Protein 3AQ9 (pdb70)

CATH classification: 1.10.490.10

Structure (mmCIF, N/CA/C/O backbone):
data_3AQ9
#
_entry.id   3AQ9
#
_cell.length_a   69.125
_cell.length_b   69.125
_cell.length_c   352.579
_cell.angle_alpha   90.00
_cell.angle_beta   90.00
_cell.angle_gamma   120.00
#
_symmetry.space_group_name_H-M   'P 65 2 2'
#
loop_
_entity.id
_entity.type
_entity.pdbx_description
1 polymer 'Group 1 truncated hemoglobin'
2 non-polymer 'PROTOPORPHYRIN IX CONTAINING FE'
3 water water
#
loop_
_atom_site.group_PDB
_atom_site.id
_atom_site.type_symbol
_atom_site.label_atom_id
_atom_site.label_alt_id
_atom_site.label_comp_id
_atom_site.label_asym_id
_atom_site.label_entity_id
_atom_site.label_seq_id
_atom_site.pdbx_PDB_ins_code
_atom_site.Cartn_x
_atom_site.Cartn_y
_atom_site.Cartn_z
_atom_site.occupancy
_atom_site.B_iso_or_equiv
_atom_site.auth_seq_id
_atom_site.auth_comp_id
_atom_site.auth_asym_id
_atom_site.auth_atom_id
_atom_site.pdbx_PDB_model_num
ATOM 1 N N . GLN A 1 5 ? 28.381 49.563 20.673 1.00 56.35 5 GLN A N 1
ATOM 2 C CA . GLN A 1 5 ? 27.370 48.711 21.420 1.00 55.10 5 GLN A CA 1
ATOM 3 C C . GLN A 1 5 ? 27.176 47.611 20.287 1.00 50.91 5 GLN A C 1
ATOM 4 O O . GLN A 1 5 ? 26.737 47.880 19.145 1.00 54.88 5 GLN A O 1
ATOM 10 N N . THR A 1 6 ? 27.679 46.421 20.545 1.00 42.50 6 THR A N 1
ATOM 11 C CA . THR A 1 6 ? 27.538 45.366 19.575 1.00 36.25 6 THR A CA 1
ATOM 12 C C . THR A 1 6 ? 26.167 44.675 19.894 1.00 35.52 6 THR A C 1
ATOM 13 O O . THR A 1 6 ? 25.593 44.929 20.971 1.00 36.11 6 THR A O 1
ATOM 17 N N . ILE A 1 7 ? 25.664 43.866 18.978 1.00 32.76 7 ILE A N 1
ATOM 18 C CA . ILE A 1 7 ? 24.420 43.109 19.241 1.00 30.73 7 ILE A CA 1
ATOM 19 C C . ILE A 1 7 ? 24.638 42.198 20.447 1.00 32.10 7 ILE A C 1
ATOM 20 O O . ILE A 1 7 ? 23.762 42.104 21.326 1.00 32.33 7 ILE A O 1
ATOM 25 N N . TYR A 1 8 ? 25.791 41.566 20.501 1.00 30.91 8 TYR A N 1
ATOM 26 C CA . TYR A 1 8 ? 26.163 40.813 21.695 1.00 31.29 8 TYR A CA 1
ATOM 27 C C . TYR A 1 8 ? 26.010 41.600 23.001 1.00 32.69 8 TYR A C 1
ATOM 28 O O . TYR A 1 8 ? 25.389 41.066 23.952 1.00 33.23 8 TYR A O 1
ATOM 37 N N . GLU A 1 9 ? 26.509 42.847 23.060 1.00 32.98 9 GLU A N 1
ATOM 38 C CA . GLU A 1 9 ? 26.331 43.593 24.329 1.00 35.29 9 GLU A CA 1
ATOM 39 C C . GLU A 1 9 ? 24.811 43.916 24.538 1.00 37.19 9 GLU A C 1
ATOM 40 O O . GLU A 1 9 ? 24.291 43.887 25.695 1.00 37.74 9 GLU A O 1
ATOM 46 N N . LYS A 1 10 ? 24.123 44.230 23.420 1.00 36.64 10 LYS A N 1
ATOM 47 C CA . LYS A 1 10 ? 22.737 44.618 23.528 1.00 38.77 10 LYS A CA 1
ATOM 48 C C . LYS A 1 10 ? 21.898 43.436 24.059 1.00 36.94 10 LYS A C 1
ATOM 49 O O . LYS A 1 10 ? 20.897 43.674 24.755 1.00 39.74 10 LYS A O 1
ATOM 55 N N . LEU A 1 11 ? 22.291 42.215 23.720 1.00 34.99 11 LEU A N 1
ATOM 56 C CA . LEU A 1 11 ? 21.587 40.969 24.215 1.00 35.58 11 LEU A CA 1
ATOM 57 C C . LEU A 1 11 ? 21.788 40.714 25.677 1.00 36.06 11 LEU A C 1
ATOM 58 O O . LEU A 1 11 ? 21.054 39.892 26.255 1.00 38.07 11 LEU A O 1
ATOM 63 N N . GLY A 1 12 ? 22.841 41.264 26.259 1.00 34.18 12 GLY A N 1
ATOM 64 C CA . GLY A 1 12 ? 23.235 41.002 27.656 1.00 37.69 12 GLY A CA 1
ATOM 65 C C . GLY A 1 12 ? 24.594 40.339 27.794 1.00 35.52 12 GLY A C 1
ATOM 66 O O . GLY A 1 12 ? 24.959 39.913 28.891 1.00 39.16 12 GLY A O 1
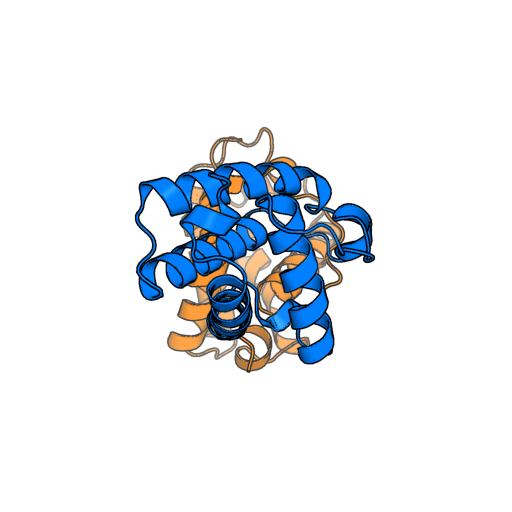ATOM 67 N N . GLY A 1 13 ? 25.363 40.248 26.694 1.00 35.38 13 GLY A N 1
ATOM 68 C CA . GLY A 1 13 ? 26.717 39.767 26.873 1.00 34.67 13 GLY A CA 1
ATOM 69 C C . GLY A 1 13 ? 26.853 38.245 27.153 1.00 32.58 13 GLY A C 1
ATOM 70 O O . GLY A 1 13 ? 25.959 37.452 26.803 1.00 29.46 13 GLY A O 1
ATOM 71 N N . GLU A 1 14 ? 27.946 37.899 27.837 1.00 32.26 14 GLU A N 1
ATOM 72 C CA . GLU A 1 14 ? 28.291 36.507 28.008 1.00 31.92 14 GLU A CA 1
ATOM 73 C C . GLU A 1 14 ? 27.190 35.733 28.735 1.00 32.99 14 GLU A C 1
ATOM 74 O O . GLU A 1 14 ? 26.827 34.629 28.296 1.00 32.24 14 GLU A O 1
ATOM 80 N N . ASN A 1 15 ? 26.698 36.300 29.858 1.00 33.39 15 ASN A N 1
ATOM 81 C CA . ASN A 1 15 ? 25.724 35.507 30.660 1.00 32.86 15 ASN A CA 1
ATOM 82 C C . ASN A 1 15 ? 24.455 35.314 29.880 1.00 31.60 15 ASN A C 1
ATOM 83 O O . ASN A 1 15 ? 23.780 34.272 30.027 1.00 32.31 15 ASN A O 1
ATOM 88 N N . ALA A 1 16 ? 24.127 36.283 28.990 1.00 32.22 16 ALA A N 1
ATOM 89 C CA . ALA A 1 16 ? 22.901 36.103 28.162 1.00 31.62 16 ALA A CA 1
ATOM 90 C C . ALA A 1 16 ? 23.154 35.049 27.078 1.00 30.77 16 ALA A C 1
ATOM 91 O O . ALA A 1 16 ? 22.260 34.238 26.830 1.00 31.44 16 ALA A O 1
ATOM 93 N N . MET A 1 17 ? 24.315 35.017 26.460 1.00 29.82 17 MET A N 1
ATOM 94 C CA . MET A 1 17 ? 24.565 34.053 25.415 1.00 29.46 17 MET A CA 1
ATOM 95 C C . MET A 1 17 ? 24.568 32.630 26.050 1.00 29.65 17 MET A C 1
ATOM 96 O O . MET A 1 17 ? 24.089 31.670 25.390 1.00 29.88 17 MET A O 1
ATOM 101 N N . LYS A 1 18 ? 25.194 32.486 27.188 1.00 28.96 18 LYS A N 1
ATOM 102 C CA . LYS A 1 18 ? 25.249 31.177 27.849 1.00 29.04 18 LYS A CA 1
ATOM 103 C C . LYS A 1 18 ? 23.886 30.645 28.209 1.00 30.74 18 LYS A C 1
ATOM 104 O O . LYS A 1 18 ? 23.696 29.406 28.315 1.00 31.78 18 LYS A O 1
ATOM 110 N N . ALA A 1 19 ? 22.945 31.536 28.538 1.00 29.96 19 ALA A N 1
ATOM 111 C CA . ALA A 1 19 ? 21.539 31.117 28.797 1.00 29.76 19 ALA A CA 1
ATOM 112 C C . ALA A 1 19 ? 20.777 30.904 27.446 1.00 28.82 19 ALA A C 1
ATOM 113 O O . ALA A 1 19 ? 19.974 29.982 27.317 1.00 28.65 19 ALA A O 1
ATOM 115 N N . ALA A 1 20 ? 21.066 31.694 26.428 1.00 27.70 20 ALA A N 1
ATOM 116 C CA . ALA A 1 20 ? 20.276 31.616 25.189 1.00 26.96 20 ALA A CA 1
ATOM 117 C C . ALA A 1 20 ? 20.530 30.300 24.424 1.00 28.07 20 ALA A C 1
ATOM 118 O O . ALA A 1 20 ? 19.597 29.689 23.912 1.00 26.70 20 ALA A O 1
ATOM 120 N N . VAL A 1 21 ? 21.805 29.874 24.356 1.00 27.59 21 VAL A N 1
ATOM 121 C CA . VAL A 1 21 ? 22.031 28.668 23.507 1.00 27.04 21 VAL A CA 1
ATOM 122 C C . VAL A 1 21 ? 21.317 27.417 24.045 1.00 27.07 21 VAL A C 1
ATOM 123 O O . VAL A 1 21 ? 20.671 26.738 23.246 1.00 25.82 21 VAL A O 1
ATOM 127 N N . PRO A 1 22 ? 21.370 27.114 25.354 1.00 27.18 22 PRO A N 1
ATOM 128 C CA . PRO A 1 22 ? 20.651 25.884 25.823 1.00 27.68 22 PRO A CA 1
ATOM 129 C C . PRO A 1 22 ? 19.144 26.058 25.753 1.00 28.15 22 PRO A C 1
ATOM 130 O O . PRO A 1 22 ? 18.404 25.079 25.560 1.00 29.17 22 PRO A O 1
ATOM 134 N N . LEU A 1 23 ? 18.682 27.316 25.893 1.00 27.68 23 LEU A N 1
ATOM 135 C CA . LEU A 1 23 ? 17.212 27.485 25.748 1.00 29.79 23 LEU A CA 1
ATOM 136 C C . LEU A 1 23 ? 16.801 27.285 24.289 1.00 27.24 23 LEU A C 1
ATOM 137 O O . LEU A 1 23 ? 15.809 26.591 23.946 1.00 29.22 23 LEU A O 1
ATOM 142 N N . PHE A 1 24 ? 17.608 27.801 23.376 1.00 25.33 24 PHE A N 1
ATOM 143 C CA . PHE A 1 24 ? 17.365 27.625 21.971 1.00 25.99 24 PHE A CA 1
ATOM 144 C C . PHE A 1 24 ? 17.431 26.138 21.657 1.00 27.13 24 PHE A C 1
ATOM 145 O O . PHE A 1 24 ? 16.522 25.625 20.970 1.00 28.07 24 PHE A O 1
ATOM 153 N N . TYR A 1 25 ? 18.420 25.399 22.173 1.00 27.33 25 TYR A N 1
ATOM 154 C CA . TYR A 1 25 ? 18.344 23.916 21.896 1.00 27.27 25 TYR A CA 1
ATOM 155 C C . TYR A 1 25 ? 17.150 23.250 22.566 1.00 30.20 25 TYR A C 1
ATOM 156 O O . TYR A 1 25 ? 16.697 22.226 22.029 1.00 30.32 25 TYR A O 1
ATOM 165 N N . LYS A 1 26 ? 16.682 23.680 23.753 1.00 28.26 26 LYS A N 1
ATOM 166 C CA . LYS A 1 26 ? 15.469 23.063 24.277 1.00 30.01 26 LYS A CA 1
ATOM 167 C C . LYS A 1 26 ? 14.337 23.230 23.248 1.00 31.29 26 LYS A C 1
ATOM 168 O O . LYS A 1 26 ? 13.516 22.306 23.067 1.00 34.04 26 LYS A O 1
ATOM 174 N N . LYS A 1 27 ? 14.271 24.379 22.577 1.00 28.29 27 LYS A N 1
ATOM 175 C CA . LYS A 1 27 ? 13.159 24.554 21.623 1.00 28.00 27 LYS A CA 1
ATOM 176 C C . LYS A 1 27 ? 13.466 23.753 20.376 1.00 28.01 27 LYS A C 1
ATOM 177 O O . LYS A 1 27 ? 12.574 23.097 19.840 1.00 28.85 27 LYS A O 1
ATOM 183 N N . VAL A 1 28 ? 14.713 23.827 19.894 1.00 26.78 28 VAL A N 1
ATOM 184 C CA . VAL A 1 28 ? 15.036 23.072 18.625 1.00 27.04 28 VAL A CA 1
ATOM 185 C C . VAL A 1 28 ? 14.797 21.566 18.817 1.00 28.79 28 VAL A C 1
ATOM 186 O O . VAL A 1 28 ? 14.246 20.908 17.908 1.00 29.47 28 VAL A O 1
ATOM 190 N N . LEU A 1 29 ? 15.164 21.023 19.986 1.00 28.48 29 LEU A N 1
ATOM 191 C CA . LEU A 1 29 ? 15.025 19.589 20.195 1.00 29.72 29 LEU A CA 1
ATOM 192 C C . LEU A 1 29 ? 13.590 19.165 20.438 1.00 31.17 29 LEU A C 1
ATOM 193 O O . LEU A 1 29 ? 13.319 17.961 20.575 1.00 33.58 29 LEU A O 1
ATOM 198 N N . ALA A 1 30 ? 12.661 20.127 20.471 1.00 31.52 30 ALA A N 1
ATOM 199 C CA . ALA A 1 30 ? 11.218 19.842 20.568 1.00 33.33 30 ALA A CA 1
ATOM 200 C C . ALA A 1 30 ? 10.500 20.188 19.246 1.00 33.38 30 ALA A C 1
ATOM 201 O O . ALA A 1 30 ? 9.259 20.071 19.130 1.00 34.94 30 ALA A O 1
ATOM 203 N N . ASP A 1 31 ? 11.271 20.642 18.247 1.00 28.31 31 ASP A N 1
ATOM 204 C CA . ASP A 1 31 ? 10.674 21.144 17.013 1.00 28.47 31 ASP A CA 1
ATOM 205 C C . ASP A 1 31 ? 10.743 20.040 15.945 1.00 29.80 31 ASP A C 1
ATOM 206 O O . ASP A 1 31 ? 11.815 19.576 15.611 1.00 29.60 31 ASP A O 1
ATOM 211 N N . GLU A 1 32 ? 9.574 19.587 15.493 1.00 29.73 32 GLU A N 1
ATOM 212 C CA . GLU A 1 32 ? 9.543 18.409 14.612 1.00 31.48 32 GLU A CA 1
ATOM 213 C C . GLU A 1 32 ? 10.269 18.704 13.330 1.00 31.93 32 GLU A C 1
ATOM 214 O O . GLU A 1 32 ? 10.704 17.769 12.612 1.00 31.12 32 GLU A O 1
ATOM 220 N N . ARG A 1 33 ? 10.400 19.992 12.972 1.00 29.16 33 ARG A N 1
ATOM 221 C CA . ARG A 1 33 ? 11.087 20.243 11.693 1.00 29.37 33 ARG A CA 1
ATOM 222 C C . ARG A 1 33 ? 12.575 19.942 11.745 1.00 28.56 33 ARG A C 1
ATOM 223 O O . ARG A 1 33 ? 13.187 19.702 10.709 1.00 29.12 33 ARG A O 1
ATOM 231 N N . VAL A 1 34 ? 13.180 19.989 12.919 1.00 27.97 34 VAL A N 1
ATOM 232 C CA . VAL A 1 34 ? 14.624 19.948 12.940 1.00 27.69 34 VAL A CA 1
ATOM 233 C C . VAL A 1 34 ? 15.238 19.077 14.087 1.00 28.44 34 VAL A C 1
ATOM 234 O O . VAL A 1 34 ? 16.447 18.842 14.088 1.00 29.14 34 VAL A O 1
ATOM 238 N N . LYS A 1 35 ? 14.451 18.615 15.032 1.00 29.41 35 LYS A N 1
ATOM 239 C CA . LYS A 1 35 ? 15.084 18.031 16.208 1.00 30.42 35 LYS A CA 1
ATOM 240 C C . LYS A 1 35 ? 15.899 16.808 15.833 1.00 32.92 35 LYS A C 1
ATOM 241 O O . LYS A 1 35 ? 16.911 16.467 16.445 1.00 32.45 35 LYS A O 1
ATOM 247 N N . HIS A 1 36 ? 15.422 16.077 14.816 1.00 31.78 36 HIS A N 1
ATOM 248 C CA . HIS A 1 36 ? 16.100 14.784 14.530 1.00 33.11 36 HIS A CA 1
ATOM 249 C C . HIS A 1 36 ? 17.528 14.934 13.977 1.00 32.84 36 HIS A C 1
ATOM 250 O O . HIS A 1 36 ? 18.255 13.966 13.997 1.00 34.20 36 HIS A O 1
ATOM 257 N N . PHE A 1 37 ? 17.902 16.106 13.405 1.00 30.64 37 PHE A N 1
ATOM 258 C CA . PHE A 1 37 ? 19.237 16.287 12.880 1.00 31.42 37 PHE A CA 1
ATOM 259 C C . PHE A 1 37 ? 20.303 16.127 13.969 1.00 32.58 37 PHE A C 1
ATOM 260 O O . PHE A 1 37 ? 21.447 15.792 13.670 1.00 31.89 37 PHE A O 1
ATOM 268 N N . PHE A 1 38 ? 19.879 16.332 15.218 1.00 31.81 38 PHE A N 1
ATOM 269 C CA . PHE A 1 38 ? 20.793 16.259 16.341 1.00 33.76 38 PHE A CA 1
ATOM 270 C C . PHE A 1 38 ? 20.801 14.948 17.056 1.00 36.69 38 PHE A C 1
ATOM 271 O O . PHE A 1 38 ? 21.366 14.853 18.187 1.00 35.63 38 PHE A O 1
ATOM 279 N N . LYS A 1 39 ? 20.198 13.913 16.468 1.00 36.96 39 LYS A N 1
ATOM 280 C CA . LYS A 1 39 ? 20.056 12.642 17.191 1.00 41.85 39 LYS A CA 1
ATOM 281 C C . LYS A 1 39 ? 21.406 12.079 17.657 1.00 43.51 39 LYS A C 1
ATOM 282 O O . LYS A 1 39 ? 21.518 11.451 18.748 1.00 47.78 39 LYS A O 1
ATOM 288 N N . ASN A 1 40 ? 22.433 12.187 16.827 1.00 44.88 40 ASN A N 1
ATOM 289 C CA . ASN A 1 40 ? 23.764 11.611 17.200 1.00 48.84 40 ASN A CA 1
ATOM 290 C C . ASN A 1 40 ? 24.778 12.668 17.621 1.00 46.61 40 ASN A C 1
ATOM 291 O O . ASN A 1 40 ? 25.954 12.378 17.719 1.00 50.21 40 ASN A O 1
ATOM 296 N N . THR A 1 41 ? 24.296 13.850 17.976 1.00 41.31 41 THR A N 1
ATOM 297 C CA . THR A 1 41 ? 25.149 14.964 18.312 1.00 38.90 41 THR A CA 1
ATOM 298 C C . THR A 1 41 ? 25.440 15.054 19.792 1.00 38.91 41 THR A C 1
ATOM 299 O O . THR A 1 41 ? 24.580 14.839 20.669 1.00 41.94 41 THR A O 1
ATOM 303 N N . ASP A 1 42 ? 26.715 15.281 20.101 1.00 39.61 42 ASP A N 1
ATOM 304 C CA . ASP A 1 42 ? 27.109 15.476 21.488 1.00 41.99 42 ASP A CA 1
ATOM 305 C C . ASP A 1 42 ? 26.640 16.923 21.796 1.00 39.15 42 ASP A C 1
ATOM 306 O O . ASP A 1 42 ? 27.257 17.913 21.278 1.00 37.95 42 ASP A O 1
ATOM 311 N N . MET A 1 43 ? 25.585 17.082 22.592 1.00 39.01 43 MET A N 1
ATOM 312 C CA . MET A 1 43 ? 24.979 18.407 22.757 1.00 37.40 43 MET A CA 1
ATOM 313 C C . MET A 1 43 ? 25.837 19.345 23.652 1.00 37.03 43 MET A C 1
ATOM 314 O O . MET A 1 43 ? 25.757 20.587 23.494 1.00 36.34 43 MET A O 1
ATOM 319 N N . ASP A 1 44 ? 26.616 18.789 24.551 1.00 39.40 44 ASP A N 1
ATOM 320 C CA . ASP A 1 44 ? 27.530 19.671 25.308 1.00 40.11 44 ASP A CA 1
ATOM 321 C C . ASP A 1 44 ? 28.534 20.319 24.336 1.00 37.91 44 ASP A C 1
ATOM 322 O O . ASP A 1 44 ? 28.763 21.566 24.369 1.00 35.76 44 ASP A O 1
ATOM 327 N N . HIS A 1 45 ? 29.119 19.491 23.474 1.00 38.88 45 HIS A N 1
ATOM 328 C CA . HIS A 1 45 ? 30.018 20.011 22.486 1.00 39.38 45 HIS A CA 1
ATOM 329 C C . HIS A 1 45 ? 29.370 21.039 21.586 1.00 35.55 45 HIS A C 1
ATOM 330 O O . HIS A 1 45 ? 29.933 22.109 21.217 1.00 34.59 45 HIS A O 1
ATOM 337 N N . GLN A 1 46 ? 28.208 20.683 21.023 1.00 32.17 46 GLN A N 1
ATOM 338 C CA . GLN A 1 46 ? 27.501 21.560 20.127 1.00 31.46 46 GLN A CA 1
ATOM 339 C C . GLN A 1 46 ? 27.121 22.895 20.813 1.00 29.45 46 GLN A C 1
ATOM 340 O O . GLN A 1 46 ? 27.247 23.999 20.221 1.00 28.25 46 GLN A O 1
ATOM 346 N N . THR A 1 47 ? 26.677 22.783 22.064 1.00 29.83 47 THR A N 1
ATOM 347 C CA . THR A 1 47 ? 26.338 24.033 22.753 1.00 30.59 47 THR A CA 1
ATOM 348 C C . THR A 1 47 ? 27.598 24.943 22.885 1.00 29.46 47 THR A C 1
ATOM 349 O O . THR A 1 47 ? 27.541 26.176 22.690 1.00 28.60 47 THR A O 1
ATOM 353 N N . LYS A 1 48 ? 28.734 24.343 23.177 1.00 29.01 48 LYS A N 1
ATOM 354 C CA . LYS A 1 48 ? 29.926 25.154 23.303 1.00 32.13 48 LYS A CA 1
ATOM 355 C C . LYS A 1 48 ? 30.364 25.774 21.955 1.00 29.55 48 LYS A C 1
ATOM 356 O O . LYS A 1 48 ? 30.630 27.009 21.845 1.00 28.38 48 LYS A O 1
ATOM 362 N N . GLN A 1 49 ? 30.388 24.974 20.892 1.00 29.18 49 GLN A N 1
ATOM 363 C CA . GLN A 1 49 ? 30.764 25.536 19.589 1.00 28.85 49 GLN A CA 1
ATOM 364 C C . GLN A 1 49 ? 29.824 26.617 19.154 1.00 27.60 49 GLN A C 1
ATOM 365 O O . GLN A 1 49 ? 30.192 27.659 18.582 1.00 27.68 49 GLN A O 1
ATOM 371 N N . GLU A 1 50 ? 28.532 26.350 19.262 1.00 26.57 50 GLU A N 1
ATOM 372 C CA . GLU A 1 50 ? 27.544 27.331 18.814 1.00 26.80 50 GLU A CA 1
ATOM 373 C C . GLU A 1 50 ? 27.520 28.597 19.670 1.00 27.31 50 GLU A C 1
ATOM 374 O O . GLU A 1 50 ? 27.335 29.721 19.160 1.00 27.54 50 GLU A O 1
ATOM 380 N N . THR A 1 51 ? 27.727 28.440 20.957 1.00 26.33 51 THR A N 1
ATOM 381 C CA . THR A 1 51 ? 27.898 29.663 21.805 1.00 27.26 51 THR A CA 1
ATOM 382 C C . THR A 1 51 ? 29.142 30.436 21.271 1.00 27.80 51 THR A C 1
ATOM 383 O O . THR A 1 51 ? 29.067 31.667 21.081 1.00 28.55 51 THR A O 1
ATOM 387 N N . ASP A 1 52 ? 30.247 29.737 21.013 1.00 27.78 52 ASP A N 1
ATOM 388 C CA . ASP A 1 52 ? 31.433 30.520 20.500 1.00 28.56 52 ASP A CA 1
ATOM 389 C C . ASP A 1 52 ? 31.081 31.143 19.145 1.00 27.46 52 ASP A C 1
ATOM 390 O O . ASP A 1 52 ? 31.527 32.261 18.850 1.00 27.76 52 ASP A O 1
ATOM 395 N N . PHE A 1 53 ? 30.387 30.408 18.300 1.00 26.11 53 PHE A N 1
ATOM 396 C CA . PHE A 1 53 ? 30.101 30.923 16.948 1.00 26.03 53 PHE A CA 1
ATOM 397 C C . PHE A 1 53 ? 29.173 32.158 16.982 1.00 26.87 53 PHE A C 1
ATOM 398 O O . PHE A 1 53 ? 29.468 33.203 16.399 1.00 25.67 53 PHE A O 1
ATOM 406 N N . LEU A 1 54 ? 28.053 32.061 17.711 1.00 26.37 54 LEU A N 1
ATOM 407 C CA . LEU A 1 54 ? 27.156 33.197 17.780 1.00 25.32 54 LEU A CA 1
ATOM 408 C C . LEU A 1 54 ? 27.783 34.351 18.540 1.00 27.06 54 LEU A C 1
ATOM 409 O O . LEU A 1 54 ? 27.514 35.501 18.193 1.00 28.02 54 LEU A O 1
ATOM 414 N N . THR A 1 55 ? 28.610 34.102 19.559 1.00 26.11 55 THR A N 1
ATOM 415 C CA . THR A 1 55 ? 29.286 35.202 20.265 1.00 26.07 55 THR A CA 1
ATOM 416 C C . THR A 1 55 ? 30.137 35.937 19.270 1.00 27.56 55 THR A C 1
ATOM 417 O O . THR A 1 55 ? 30.171 37.145 19.259 1.00 27.90 55 THR A O 1
ATOM 421 N N . MET A 1 56 ? 30.897 35.152 18.488 1.00 26.33 56 MET A N 1
ATOM 422 C CA . MET A 1 56 ? 31.780 35.841 17.476 1.00 27.69 56 MET A CA 1
ATOM 423 C C . MET A 1 56 ? 30.888 36.598 16.460 1.00 27.84 56 MET A C 1
ATOM 424 O O . MET A 1 56 ? 31.136 37.781 16.121 1.00 28.94 56 MET A O 1
ATOM 429 N N . LEU A 1 57 ? 29.839 35.986 15.965 1.00 26.42 57 LEU A N 1
ATOM 430 C CA . LEU A 1 57 ? 29.106 36.589 14.829 1.00 26.30 57 LEU A CA 1
ATOM 431 C C . LEU A 1 57 ? 28.427 37.906 15.278 1.00 27.51 57 LEU A C 1
ATOM 432 O O . LEU A 1 57 ? 28.270 38.855 14.470 1.00 27.59 57 LEU A O 1
ATOM 437 N N . LEU A 1 58 ? 27.990 37.921 16.579 1.00 26.66 58 LEU A N 1
ATOM 438 C CA . LEU A 1 58 ? 27.256 39.048 17.052 1.00 27.79 58 LEU A CA 1
ATOM 439 C C . LEU A 1 58 ? 28.113 40.089 17.729 1.00 28.69 58 LEU A C 1
ATOM 440 O O . LEU A 1 58 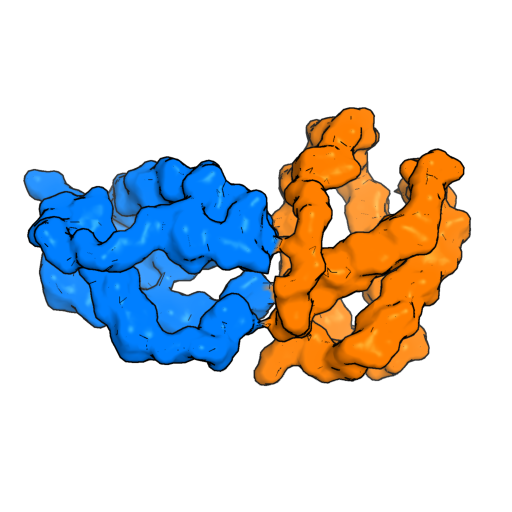? 27.595 41.036 18.347 1.00 30.07 58 LEU A O 1
ATOM 445 N N . GLY A 1 59 ? 29.465 39.970 17.594 1.00 29.26 59 GLY A N 1
ATOM 446 C CA . GLY A 1 59 ? 30.318 41.091 17.963 1.00 30.18 59 GLY A CA 1
ATOM 447 C C . GLY A 1 59 ? 30.930 40.977 19.325 1.00 31.08 59 GLY A C 1
ATOM 448 O O . GLY A 1 59 ? 31.540 41.913 19.819 1.00 32.95 59 GLY A O 1
ATOM 449 N N . GLY A 1 60 ? 30.747 39.804 19.970 1.00 30.31 60 GLY A N 1
ATOM 450 C CA . GLY A 1 60 ? 31.498 39.506 21.186 1.00 30.07 60 GLY A CA 1
ATOM 451 C C . GLY A 1 60 ? 32.907 39.001 20.920 1.00 30.90 60 GLY A C 1
ATOM 452 O O . GLY A 1 60 ? 33.396 39.139 19.776 1.00 31.41 60 GLY A O 1
ATOM 453 N N . PRO A 1 61 ? 33.588 38.462 21.952 1.00 32.30 61 PRO A N 1
ATOM 454 C CA . PRO A 1 61 ? 34.939 37.940 21.733 1.00 33.11 61 PRO A CA 1
ATOM 455 C C . PRO A 1 61 ? 34.948 36.848 20.664 1.00 32.42 61 PRO A C 1
ATOM 456 O O . PRO A 1 61 ? 33.962 36.168 20.465 1.00 31.76 61 PRO A O 1
ATOM 460 N N . ASN A 1 62 ? 36.024 36.786 19.884 1.00 30.62 62 ASN A N 1
ATOM 461 C CA . ASN A 1 62 ? 36.101 35.795 18.811 1.00 30.03 62 ASN A CA 1
ATOM 462 C C . ASN A 1 62 ? 37.021 34.668 19.267 1.00 33.65 62 ASN A C 1
ATOM 463 O O . ASN A 1 62 ? 38.269 34.779 19.218 1.00 34.46 62 ASN A O 1
ATOM 468 N N . HIS A 1 63 ? 36.402 33.608 19.775 1.00 31.38 63 HIS A N 1
ATOM 469 C CA . HIS A 1 63 ? 37.140 32.389 20.123 1.00 32.44 63 HIS A CA 1
ATOM 470 C C . HIS A 1 63 ? 36.578 31.168 19.375 1.00 32.85 63 HIS A C 1
ATOM 471 O O . HIS A 1 63 ? 36.792 30.035 19.833 1.00 32.07 63 HIS A O 1
ATOM 478 N N . TYR A 1 64 ? 35.940 31.395 18.207 1.00 27.63 64 TYR A N 1
ATOM 479 C CA . TYR A 1 64 ? 35.317 30.298 17.507 1.00 29.22 64 TYR A CA 1
ATOM 480 C C . TYR A 1 64 ? 36.400 29.581 16.721 1.00 31.21 64 TYR A C 1
ATOM 481 O O . TYR A 1 64 ? 37.022 30.211 15.827 1.00 32.03 64 TYR A O 1
ATOM 490 N N . LYS A 1 65 ? 36.637 28.278 16.996 1.00 29.00 65 LYS A N 1
ATOM 491 C CA . LYS A 1 65 ? 37.649 27.491 16.283 1.00 31.73 65 LYS A CA 1
ATOM 492 C C . LYS A 1 65 ? 37.010 26.331 15.505 1.00 33.52 65 LYS A C 1
ATOM 493 O O . LYS A 1 65 ? 37.674 25.447 15.015 1.00 37.87 65 LYS A O 1
ATOM 499 N N . GLY A 1 66 ? 35.724 26.375 15.308 1.00 31.11 66 GLY A N 1
ATOM 500 C CA . GLY A 1 66 ? 35.129 25.232 14.558 1.00 29.94 66 GLY A CA 1
ATOM 501 C C . GLY A 1 66 ? 35.013 25.424 13.053 1.00 31.40 66 GLY A C 1
ATOM 502 O O . GLY A 1 66 ? 35.736 26.276 12.416 1.00 30.34 66 GLY A O 1
ATOM 503 N N . LYS A 1 67 ? 34.262 24.509 12.450 1.00 29.78 67 LYS A N 1
ATOM 504 C CA . LYS A 1 67 ? 34.070 24.458 11.061 1.00 29.35 67 LYS A CA 1
ATOM 505 C C . LYS A 1 67 ? 33.347 25.654 10.445 1.00 28.76 67 LYS A C 1
ATOM 506 O O . LYS A 1 67 ? 32.587 26.250 11.128 1.00 28.95 67 LYS A O 1
ATOM 512 N N . ASN A 1 68 ? 33.605 25.920 9.174 1.00 28.27 68 ASN A N 1
ATOM 513 C CA . ASN A 1 68 ? 32.777 26.979 8.551 1.00 29.23 68 ASN A CA 1
ATOM 514 C C . ASN A 1 68 ? 31.320 26.411 8.341 1.00 28.52 68 ASN A C 1
ATOM 515 O O . ASN A 1 68 ? 31.047 25.184 8.540 1.00 28.69 68 ASN A O 1
ATOM 520 N N . MET A 1 69 ? 30.383 27.253 7.906 1.00 26.62 69 MET A N 1
ATOM 521 C CA . MET A 1 69 ? 29.002 26.773 7.920 1.00 26.00 69 MET A CA 1
ATOM 522 C C . MET A 1 69 ? 28.734 25.822 6.749 1.00 28.56 69 MET A C 1
ATOM 523 O O . MET A 1 69 ? 27.735 25.102 6.823 1.00 27.87 69 MET A O 1
ATOM 528 N N . THR A 1 70 ? 29.601 25.759 5.722 1.00 27.40 70 THR A N 1
ATOM 529 C CA . THR A 1 70 ? 29.383 24.778 4.686 1.00 29.70 70 THR A CA 1
ATOM 530 C C . THR A 1 70 ? 29.854 23.411 5.237 1.00 32.65 70 THR A C 1
ATOM 531 O O . THR A 1 70 ? 29.139 22.408 5.114 1.00 31.44 70 THR A O 1
ATOM 535 N N . GLU A 1 71 ? 31.090 23.412 5.773 1.00 31.67 71 GLU A N 1
ATOM 536 C CA . GLU A 1 71 ? 31.679 22.141 6.285 1.00 32.66 71 GLU A CA 1
ATOM 537 C C . GLU A 1 71 ? 30.779 21.628 7.405 1.00 30.27 71 GLU A C 1
ATOM 538 O O . GLU A 1 71 ? 30.650 20.361 7.562 1.00 30.28 71 GLU A O 1
ATOM 544 N N . ALA A 1 72 ? 30.321 22.525 8.280 1.00 28.37 72 ALA A N 1
ATOM 545 C CA . ALA A 1 72 ? 29.532 22.095 9.502 1.00 28.67 72 ALA A CA 1
ATOM 546 C C . ALA A 1 72 ? 28.258 21.297 9.071 1.00 29.36 72 ALA A C 1
ATOM 547 O O . ALA A 1 72 ? 27.897 20.330 9.757 1.00 29.77 72 ALA A O 1
ATOM 549 N N . HIS A 1 73 ? 27.689 21.633 7.923 1.00 26.63 73 HIS A N 1
ATOM 550 C CA . HIS A 1 73 ? 26.407 21.029 7.509 1.00 25.77 73 HIS A CA 1
ATOM 551 C C . HIS A 1 73 ? 26.561 20.196 6.249 1.00 29.04 73 HIS A C 1
ATOM 552 O O . HIS A 1 73 ? 25.553 19.900 5.560 1.00 30.19 73 HIS A O 1
ATOM 559 N N . LYS A 1 74 ? 27.786 19.783 5.969 1.00 30.52 74 LYS A N 1
ATOM 560 C CA . LYS A 1 74 ? 28.098 19.066 4.746 1.00 33.09 74 LYS A CA 1
ATOM 561 C C . LYS A 1 74 ? 27.373 17.711 4.799 1.00 34.17 74 LYS A C 1
ATOM 562 O O . LYS A 1 74 ? 27.334 17.056 5.874 1.00 34.60 74 LYS A O 1
ATOM 568 N N . GLY A 1 75 ? 26.778 17.278 3.681 1.00 34.94 75 GLY A N 1
ATOM 569 C CA . GLY A 1 75 ? 26.120 15.998 3.647 1.00 35.52 75 GLY A CA 1
ATOM 570 C C . GLY A 1 75 ? 24.685 16.005 4.195 1.00 35.59 75 GLY A C 1
ATOM 571 O O . GLY A 1 75 ? 23.994 14.981 3.975 1.00 40.26 75 GLY A O 1
ATOM 572 N N . MET A 1 76 ? 24.190 17.106 4.764 1.00 31.28 76 MET A N 1
ATOM 573 C CA . MET A 1 76 ? 22.882 17.107 5.380 1.00 30.99 76 MET A CA 1
ATOM 574 C C . MET A 1 76 ? 21.799 17.524 4.323 1.00 32.45 76 MET A C 1
ATOM 575 O O . MET A 1 76 ? 20.635 17.271 4.544 1.00 33.56 76 MET A O 1
ATOM 580 N N . ASN A 1 77 ? 22.248 18.208 3.276 1.00 31.13 77 ASN A N 1
ATOM 581 C CA . ASN A 1 77 ? 21.293 18.715 2.206 1.00 30.30 77 ASN A CA 1
ATOM 582 C C . ASN A 1 77 ? 20.146 19.455 2.898 1.00 29.60 77 ASN A C 1
ATOM 583 O O . ASN A 1 77 ? 18.967 19.186 2.645 1.00 31.87 77 ASN A O 1
ATOM 588 N N . LEU A 1 78 ? 20.479 20.385 3.769 1.00 28.05 78 LEU A N 1
ATOM 589 C CA . LEU A 1 78 ? 19.482 21.127 4.482 1.00 27.82 78 LEU A CA 1
ATOM 590 C C . LEU A 1 78 ? 18.636 21.985 3.518 1.00 27.34 78 LEU A C 1
ATOM 591 O O . LEU A 1 78 ? 19.111 22.462 2.453 1.00 28.05 78 LEU A O 1
ATOM 596 N N . GLN A 1 79 ? 17.380 22.158 3.928 1.00 26.78 79 GLN A N 1
ATOM 597 C CA . GLN A 1 79 ? 16.347 22.802 3.093 1.00 29.21 79 GLN A CA 1
ATOM 598 C C . GLN A 1 79 ? 15.938 24.121 3.781 1.00 28.71 79 GLN A C 1
ATOM 599 O O . GLN A 1 79 ? 16.101 24.314 4.972 1.00 29.14 79 GLN A O 1
ATOM 605 N N . ASN A 1 80 ? 15.433 25.031 2.951 1.00 28.33 80 ASN A N 1
ATOM 606 C CA . ASN A 1 80 ? 14.937 26.263 3.516 1.00 27.75 80 ASN A CA 1
ATOM 607 C C . ASN A 1 80 ? 14.078 26.168 4.745 1.00 27.91 80 ASN A C 1
ATOM 608 O O . ASN A 1 80 ? 14.216 26.985 5.700 1.00 27.37 80 ASN A O 1
ATOM 613 N N . LEU A 1 81 ? 13.196 25.189 4.791 1.00 27.62 81 LEU A N 1
ATOM 614 C CA . LEU A 1 81 ? 12.314 25.164 5.993 1.00 28.68 81 LEU A CA 1
ATOM 615 C C . LEU A 1 81 ? 13.104 24.874 7.265 1.00 27.09 81 LEU A C 1
ATOM 616 O O . LEU A 1 81 ? 12.697 25.221 8.405 1.00 27.55 81 LEU A O 1
ATOM 621 N N . HIS A 1 82 ? 14.235 24.183 7.112 1.00 26.26 82 HIS A N 1
ATOM 622 C CA . HIS A 1 82 ? 15.056 23.893 8.308 1.00 25.91 82 HIS A CA 1
ATOM 623 C C . HIS A 1 82 ? 15.734 25.164 8.813 1.00 24.99 82 HIS A C 1
ATOM 624 O O . HIS A 1 82 ? 15.744 25.407 10.022 1.00 25.97 82 HIS A O 1
ATOM 631 N N . PHE A 1 83 ? 16.205 26.024 7.894 1.00 25.83 83 PHE A N 1
ATOM 632 C CA . PHE A 1 83 ? 16.853 27.247 8.374 1.00 24.70 83 PHE A CA 1
ATOM 633 C C . PHE A 1 83 ? 15.803 28.170 8.938 1.00 25.50 83 PHE A C 1
ATOM 634 O O . PHE A 1 83 ? 16.053 28.810 9.961 1.00 25.51 83 PHE A O 1
ATOM 642 N N . ASP A 1 84 ? 14.626 28.284 8.313 1.00 25.53 84 ASP A N 1
ATOM 643 C CA . ASP A 1 84 ? 13.569 29.085 8.953 1.00 26.39 84 ASP A CA 1
ATOM 644 C C . ASP A 1 84 ? 13.199 28.644 10.372 1.00 26.32 84 ASP A C 1
ATOM 645 O O . ASP A 1 84 ? 12.994 29.431 11.279 1.00 26.56 84 ASP A O 1
ATOM 650 N N . ALA A 1 85 ? 13.214 27.331 10.598 1.00 26.62 85 ALA A N 1
ATOM 651 C CA . ALA A 1 85 ? 12.887 26.837 11.937 1.00 26.37 85 ALA A CA 1
ATOM 652 C C . ALA A 1 85 ? 13.975 27.262 12.930 1.00 26.74 85 ALA A C 1
ATOM 653 O O . ALA A 1 85 ? 13.667 27.606 14.072 1.00 26.43 85 ALA A O 1
ATOM 655 N N . ILE A 1 86 ? 15.224 27.156 12.502 1.00 25.53 86 ILE A N 1
ATOM 656 C CA . ILE A 1 86 ? 16.310 27.614 13.423 1.00 26.84 86 ILE A CA 1
ATOM 657 C C . ILE A 1 86 ? 16.108 29.096 13.744 1.00 26.29 86 ILE A C 1
ATOM 658 O O . ILE A 1 86 ? 16.217 29.487 14.914 1.00 26.06 86 ILE A O 1
ATOM 663 N N . ILE A 1 87 ? 15.925 29.947 12.746 1.00 26.26 87 ILE A N 1
ATOM 664 C CA . ILE A 1 87 ? 15.749 31.398 13.057 1.00 27.68 87 ILE A CA 1
ATOM 665 C C . ILE A 1 87 ? 14.534 31.642 13.922 1.00 28.63 87 ILE A C 1
ATOM 666 O O . ILE A 1 87 ? 14.624 32.421 14.930 1.00 27.80 87 ILE A O 1
ATOM 671 N N . GLU A 1 88 ? 13.411 30.945 13.628 1.00 25.81 88 GLU A N 1
ATOM 672 C CA . GLU A 1 88 ? 12.236 31.148 14.489 1.00 26.48 88 GLU A CA 1
ATOM 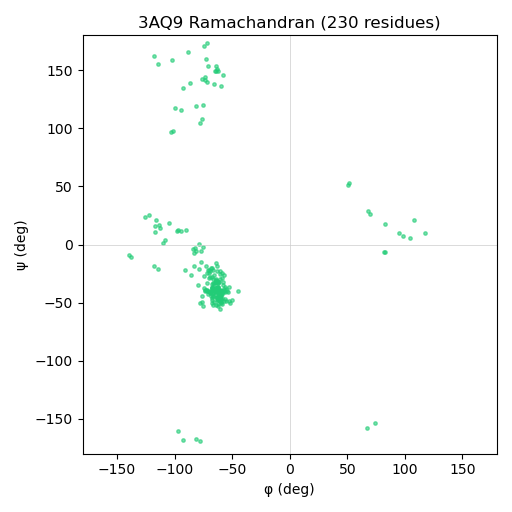673 C C . GLU A 1 88 ? 12.512 30.765 15.967 1.00 27.98 88 GLU A C 1
ATOM 674 O O . GLU A 1 88 ? 12.047 31.455 16.899 1.00 28.53 88 GLU A O 1
ATOM 680 N N . ASN A 1 89 ? 13.198 29.631 16.117 1.00 26.33 89 ASN A N 1
ATOM 681 C CA . ASN A 1 89 ? 13.516 29.202 17.507 1.00 26.13 89 ASN A CA 1
ATOM 682 C C . ASN A 1 89 ? 14.505 30.126 18.193 1.00 27.49 89 ASN A C 1
ATOM 683 O O . ASN A 1 89 ? 14.374 30.364 19.414 1.00 27.83 89 ASN A O 1
ATOM 688 N N . LEU A 1 90 ? 15.479 30.633 17.443 1.00 26.34 90 LEU A N 1
ATOM 689 C CA . LEU A 1 90 ? 16.439 31.609 18.093 1.00 26.62 90 LEU A CA 1
ATOM 690 C C . LEU A 1 90 ? 15.662 32.877 18.447 1.00 27.95 90 LEU A C 1
ATOM 691 O O . LEU A 1 90 ? 15.799 33.418 19.531 1.00 25.97 90 LEU A O 1
ATOM 696 N N . ALA A 1 91 ? 14.812 33.368 17.537 1.00 27.25 91 ALA A N 1
ATOM 697 C CA . ALA A 1 91 ? 14.037 34.581 17.866 1.00 29.44 91 ALA A CA 1
ATOM 698 C C . ALA A 1 91 ? 13.157 34.376 19.068 1.00 30.58 91 ALA A C 1
ATOM 699 O O . ALA A 1 91 ? 13.120 35.269 19.933 1.00 33.83 91 ALA A O 1
ATOM 701 N N . ALA A 1 92 ? 12.485 33.229 19.133 1.00 29.73 92 ALA A N 1
ATOM 702 C CA . ALA A 1 92 ? 11.539 32.934 20.268 1.00 30.84 92 ALA A CA 1
ATOM 703 C C . ALA A 1 92 ? 12.367 32.879 21.609 1.00 31.22 92 ALA A C 1
ATOM 704 O O . ALA A 1 92 ? 11.900 33.337 22.660 1.00 33.77 92 ALA A O 1
ATOM 706 N N . THR A 1 93 ? 13.589 32.322 21.494 1.00 29.92 93 THR A N 1
ATOM 707 C CA . THR A 1 93 ? 14.486 32.218 22.680 1.00 29.52 93 THR A CA 1
ATOM 708 C C . THR A 1 93 ? 14.830 33.622 23.200 1.00 32.59 93 THR A C 1
ATOM 709 O O . THR A 1 93 ? 14.752 33.928 24.403 1.00 31.53 93 THR A O 1
ATOM 713 N N . LEU A 1 94 ? 15.314 34.450 22.269 1.00 30.17 94 LEU A N 1
ATOM 714 C CA . LEU A 1 94 ? 15.700 35.812 22.685 1.00 30.91 94 LEU A CA 1
ATOM 715 C C . LEU A 1 94 ? 14.495 36.589 23.227 1.00 33.71 94 LEU A C 1
ATOM 716 O O . LEU A 1 94 ? 14.647 37.353 24.179 1.00 34.32 94 LEU A O 1
ATOM 721 N N . LYS A 1 95 ? 13.288 36.377 22.632 1.00 32.92 95 LYS A N 1
ATOM 722 C CA . LYS A 1 95 ? 12.077 37.102 23.112 1.00 36.48 95 LYS A CA 1
ATOM 723 C C . LYS A 1 95 ? 11.861 36.662 24.552 1.00 38.62 95 LYS A C 1
ATOM 724 O O . LYS A 1 95 ? 11.536 37.481 25.475 1.00 39.84 95 LYS A O 1
ATOM 730 N N . GLU A 1 96 ? 11.925 35.346 24.746 1.00 37.03 96 GLU A N 1
ATOM 731 C CA . GLU A 1 96 ? 11.579 34.742 26.106 1.00 39.45 96 GLU A CA 1
ATOM 732 C C . GLU A 1 96 ? 12.571 35.233 27.128 1.00 38.70 96 GLU A C 1
ATOM 733 O O . GLU A 1 96 ? 12.242 35.395 28.355 1.00 42.09 96 GLU A O 1
ATOM 739 N N . LEU A 1 97 ? 13.796 35.509 26.720 1.00 35.96 97 LEU A N 1
ATOM 740 C CA . LEU A 1 97 ? 14.829 36.103 27.549 1.00 37.89 97 LEU A CA 1
ATOM 741 C C . LEU A 1 97 ? 14.667 37.624 27.765 1.00 41.27 97 LEU A C 1
ATOM 742 O O . LEU A 1 97 ? 15.409 38.208 28.537 1.00 43.55 97 LEU A O 1
ATOM 747 N N . GLY A 1 98 ? 13.692 38.255 27.100 1.00 41.12 98 GLY A N 1
ATOM 748 C CA . GLY A 1 98 ? 13.427 39.688 27.365 1.00 42.13 98 GLY A CA 1
ATOM 749 C C . GLY A 1 98 ? 14.119 40.624 26.408 1.00 42.39 98 GLY A C 1
ATOM 750 O O . GLY A 1 98 ? 14.131 41.821 26.639 1.00 42.39 98 GLY A O 1
ATOM 751 N N . VAL A 1 99 ? 14.712 40.091 25.328 1.00 38.44 99 VAL A N 1
ATOM 752 C CA . VAL A 1 99 ? 15.382 40.969 24.307 1.00 37.78 99 VAL A CA 1
ATOM 753 C C . VAL A 1 99 ? 14.289 41.690 23.467 1.00 39.23 99 VAL A C 1
ATOM 754 O O . VAL A 1 99 ? 13.223 41.121 23.166 1.00 37.78 99 VAL A O 1
ATOM 758 N N . THR A 1 100 ? 14.535 42.961 23.121 1.00 40.87 100 THR A N 1
ATOM 759 C CA . THR A 1 100 ? 13.513 43.752 22.342 1.00 43.81 100 THR A CA 1
ATOM 760 C C . THR A 1 100 ? 13.410 43.230 20.878 1.00 42.66 100 THR A C 1
ATOM 761 O O . THR A 1 100 ? 14.410 42.662 20.362 1.00 38.49 100 THR A O 1
ATOM 765 N N . ASP A 1 101 ? 12.246 43.417 20.238 1.00 44.15 101 ASP A N 1
ATOM 766 C 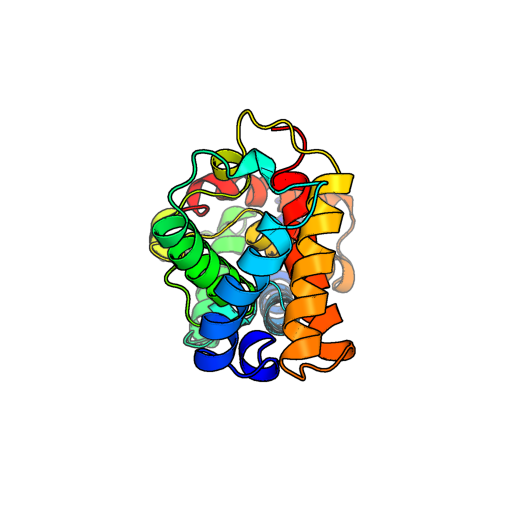CA . ASP A 1 101 ? 12.136 43.012 18.825 1.00 43.95 101 ASP A CA 1
ATOM 767 C C . ASP A 1 101 ? 13.254 43.624 17.957 1.00 42.07 101 ASP A C 1
ATOM 768 O O . ASP A 1 101 ? 13.794 42.944 17.059 1.00 39.42 101 ASP A O 1
ATOM 773 N N . ALA A 1 102 ? 13.630 44.872 18.268 1.00 44.71 102 ALA A N 1
ATOM 774 C CA . ALA A 1 102 ? 14.616 45.566 17.380 1.00 42.92 102 ALA A CA 1
ATOM 775 C C . ALA A 1 102 ? 15.952 44.851 17.416 1.00 40.51 102 ALA A C 1
ATOM 776 O O . ALA A 1 102 ? 16.585 44.634 16.349 1.00 39.39 102 ALA A O 1
ATOM 778 N N . VAL A 1 103 ? 16.376 44.409 18.620 1.00 37.33 103 VAL A N 1
ATOM 779 C CA . VAL A 1 103 ? 17.655 43.731 18.750 1.00 35.36 103 VAL A CA 1
ATOM 780 C C . VAL A 1 103 ? 17.563 42.312 18.189 1.00 32.77 103 VAL A C 1
ATOM 781 O O . VAL A 1 103 ? 18.496 41.810 17.521 1.00 33.02 103 VAL A O 1
ATOM 785 N N . ILE A 1 104 ? 16.423 41.649 18.403 1.00 32.85 104 ILE A N 1
ATOM 786 C CA . ILE A 1 104 ? 16.284 40.334 17.824 1.00 31.49 104 ILE A CA 1
ATOM 787 C C . ILE A 1 104 ? 16.422 40.453 16.308 1.00 31.07 104 ILE A C 1
ATOM 788 O O . ILE A 1 104 ? 17.057 39.615 15.656 1.00 32.28 104 ILE A O 1
ATOM 793 N N . ASN A 1 105 ? 15.847 41.499 15.744 1.00 32.92 105 ASN A N 1
ATOM 794 C CA . ASN A 1 105 ? 15.912 41.602 14.248 1.00 35.77 105 ASN A CA 1
ATOM 795 C C . ASN A 1 105 ? 17.336 41.854 13.768 1.00 34.50 105 ASN A C 1
ATOM 796 O O . ASN A 1 105 ? 17.741 41.316 12.730 1.00 32.66 105 ASN A O 1
ATOM 801 N N . GLU A 1 106 ? 18.089 42.678 14.513 1.00 33.55 106 GLU A N 1
ATOM 802 C CA . GLU A 1 106 ? 19.500 42.914 14.150 1.00 34.01 106 GLU A CA 1
ATOM 803 C C . GLU A 1 106 ? 20.270 41.582 14.173 1.00 33.58 106 GLU A C 1
ATOM 804 O O . GLU A 1 1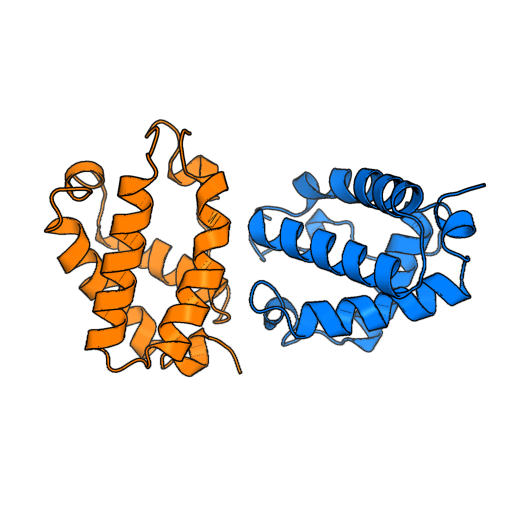06 ? 21.058 41.283 13.280 1.00 31.20 106 GLU A O 1
ATOM 810 N N . ALA A 1 107 ? 20.012 40.765 15.201 1.00 32.28 107 ALA A N 1
ATOM 811 C CA . ALA A 1 107 ? 20.737 39.541 15.328 1.00 28.92 107 ALA A CA 1
ATOM 812 C C . ALA A 1 107 ? 20.340 38.587 14.185 1.00 28.86 107 ALA A C 1
ATOM 813 O O . ALA A 1 107 ? 21.218 37.950 13.540 1.00 28.92 107 ALA A O 1
ATOM 815 N N . ALA A 1 108 ? 19.036 38.485 13.903 1.00 29.68 108 ALA A N 1
ATOM 816 C CA . ALA A 1 108 ? 18.593 37.573 12.829 1.00 29.07 108 ALA A CA 1
ATOM 817 C C . ALA A 1 108 ? 19.156 38.032 11.524 1.00 30.38 108 ALA A C 1
ATOM 818 O O . ALA A 1 108 ? 19.471 37.189 10.664 1.00 30.77 108 ALA A O 1
ATOM 820 N N . LYS A 1 109 ? 19.247 39.332 11.301 1.00 29.96 109 LYS A N 1
ATOM 821 C CA . LYS A 1 109 ? 19.744 39.840 9.953 1.00 31.50 109 LYS A CA 1
ATOM 822 C C . LYS A 1 109 ? 21.210 39.444 9.764 1.00 31.29 109 LYS A C 1
ATOM 823 O O . LYS A 1 109 ? 21.602 39.113 8.615 1.00 32.20 109 LYS A O 1
ATOM 829 N N . VAL A 1 110 ? 22.009 39.419 10.848 1.00 29.74 110 VAL A N 1
ATOM 830 C CA . VAL A 1 110 ? 23.419 38.939 10.695 1.00 29.23 110 VAL A CA 1
ATOM 831 C C . VAL A 1 110 ? 23.405 37.454 10.382 1.00 27.82 110 VAL A C 1
ATOM 832 O O . VAL A 1 110 ? 24.002 36.994 9.429 1.00 28.34 110 VAL A O 1
ATOM 836 N N . ILE A 1 111 ? 22.668 36.696 11.184 1.00 27.54 111 ILE A N 1
ATOM 837 C CA . ILE A 1 111 ? 22.721 35.198 11.031 1.00 26.28 111 ILE A CA 1
ATOM 838 C C . ILE A 1 111 ? 22.114 34.777 9.720 1.00 26.84 111 ILE A C 1
ATOM 839 O O . ILE A 1 111 ? 22.586 33.797 9.085 1.00 26.28 111 ILE A O 1
ATOM 844 N N . GLU A 1 112 ? 21.167 35.573 9.201 1.00 26.25 112 GLU A N 1
ATOM 845 C CA . GLU A 1 112 ? 20.483 35.182 7.938 1.00 27.32 112 GLU A CA 1
ATOM 846 C C . GLU A 1 112 ? 21.533 35.059 6.769 1.00 29.22 112 GLU A C 1
ATOM 847 O O . GLU A 1 112 ? 21.352 34.258 5.829 1.00 27.89 112 GLU A O 1
ATOM 853 N N . HIS A 1 113 ? 22.632 35.833 6.827 1.00 27.59 113 HIS A N 1
ATOM 854 C CA . HIS A 1 113 ? 23.613 35.781 5.689 1.00 28.01 113 HIS A CA 1
ATOM 855 C C . HIS A 1 113 ? 24.249 34.352 5.611 1.00 27.59 113 HIS A C 1
ATOM 856 O O . HIS A 1 113 ? 24.834 34.062 4.530 1.00 30.82 113 HIS A O 1
ATOM 863 N N . THR A 1 114 ? 24.124 33.526 6.659 1.00 27.77 114 THR A N 1
ATOM 864 C CA . THR A 1 114 ? 24.772 32.189 6.587 1.00 27.18 114 THR A CA 1
ATOM 865 C C . THR A 1 114 ? 23.894 31.209 5.834 1.00 28.73 114 THR A C 1
ATOM 866 O O . THR A 1 114 ? 24.356 30.068 5.556 1.00 27.22 114 THR A O 1
ATOM 870 N N . ARG A 1 115 ? 22.651 31.614 5.496 1.00 27.25 115 ARG A N 1
ATOM 871 C CA . ARG A 1 115 ? 21.702 30.604 4.897 1.00 27.04 115 ARG A CA 1
ATOM 872 C C . ARG A 1 115 ? 22.340 29.947 3.631 1.00 28.22 115 ARG A C 1
ATOM 873 O O . ARG A 1 115 ? 22.337 28.701 3.485 1.00 27.94 115 ARG A O 1
ATOM 881 N N . LYS A 1 116 ? 22.868 30.764 2.729 1.00 26.81 116 LYS A N 1
ATOM 882 C CA . LYS A 1 116 ? 23.361 30.185 1.466 1.00 28.54 116 LYS A CA 1
ATOM 883 C C . LYS A 1 116 ? 24.572 29.307 1.702 1.00 29.60 116 LYS A C 1
ATOM 884 O O . LYS A 1 116 ? 24.906 28.478 0.794 1.00 30.75 116 LYS A O 1
ATOM 890 N N . ASP A 1 117 ? 25.252 29.485 2.825 1.00 28.47 117 ASP A N 1
ATOM 891 C CA . ASP A 1 117 ? 26.460 28.666 3.030 1.00 30.16 117 ASP A CA 1
ATOM 892 C C . ASP A 1 117 ? 26.121 27.226 3.502 1.00 29.65 117 ASP A C 1
ATOM 893 O O . ASP A 1 117 ? 26.967 26.336 3.336 1.00 30.43 117 ASP A O 1
ATOM 898 N N . MET A 1 118 ? 24.920 27.026 4.066 1.00 28.35 118 MET A N 1
ATOM 899 C CA . MET A 1 118 ? 24.631 25.697 4.683 1.00 27.72 118 MET A CA 1
ATOM 900 C C . MET A 1 118 ? 23.519 24.968 3.937 1.00 29.48 118 MET A C 1
ATOM 901 O O . MET A 1 118 ? 23.341 23.769 4.152 1.00 31.55 118 MET A O 1
ATOM 906 N N . LEU A 1 119 ? 22.677 25.680 3.177 1.00 27.51 119 LEU A N 1
ATOM 907 C CA . LEU A 1 119 ? 21.613 24.918 2.503 1.00 27.16 119 LEU A CA 1
ATOM 908 C C . LEU A 1 119 ? 22.179 24.058 1.333 1.00 27.41 119 LEU A C 1
ATOM 909 O O . LEU A 1 119 ? 23.024 24.472 0.492 1.00 29.56 119 LEU A O 1
ATOM 914 N N . GLY A 1 120 ? 21.634 22.833 1.227 1.00 26.79 120 GLY A N 1
ATOM 915 C CA . GLY A 1 120 ? 21.903 21.999 0.087 1.00 29.32 120 GLY A CA 1
ATOM 916 C C . GLY A 1 120 ? 23.320 21.500 -0.021 1.00 31.42 120 GLY A C 1
ATOM 917 O O . GLY A 1 120 ? 23.774 21.252 -1.147 1.00 33.87 120 GLY A O 1
ATOM 918 N N . LYS A 1 121 ? 23.987 21.346 1.140 1.00 32.15 121 LYS A N 1
ATOM 919 C CA . LYS A 1 121 ? 25.403 20.924 1.179 1.00 34.05 121 LYS A CA 1
ATOM 920 C C . LYS A 1 121 ? 25.556 19.453 1.528 1.00 36.83 121 LYS A C 1
ATOM 921 O O . LYS A 1 121 ? 24.540 18.755 1.747 1.00 35.73 121 LYS A O 1
ATOM 928 N N . GLN B 1 5 ? 9.577 10.588 20.262 1.00 74.68 5 GLN B N 1
ATOM 929 C CA . GLN B 1 5 ? 9.973 9.862 19.013 1.00 72.54 5 GLN B CA 1
ATOM 930 C C . GLN B 1 5 ? 9.671 10.673 17.745 1.00 66.97 5 GLN B C 1
ATOM 931 O O . GLN B 1 5 ? 9.308 11.845 17.845 1.00 67.46 5 GLN B O 1
ATOM 937 N N . THR B 1 6 ? 9.895 10.119 16.562 1.00 60.18 6 THR B N 1
ATOM 938 C CA . THR B 1 6 ? 9.801 11.005 15.371 1.00 55.03 6 THR B CA 1
ATOM 939 C C . THR B 1 6 ? 8.479 10.751 14.694 1.00 52.38 6 THR B C 1
ATOM 940 O O . THR B 1 6 ? 7.889 9.684 14.885 1.00 55.07 6 THR B O 1
ATOM 944 N N . ILE B 1 7 ? 8.007 11.712 13.889 1.00 48.77 7 ILE B N 1
ATOM 945 C CA . ILE B 1 7 ? 6.828 11.355 13.093 1.00 47.98 7 ILE B CA 1
ATOM 946 C C . ILE B 1 7 ? 7.060 10.070 12.191 1.00 50.98 7 ILE B C 1
ATOM 947 O O . ILE B 1 7 ? 6.141 9.226 12.066 1.00 54.82 7 ILE B O 1
ATOM 952 N N . TYR B 1 8 ? 8.230 9.962 11.582 1.00 50.60 8 TYR B N 1
ATOM 953 C CA . TYR B 1 8 ? 8.613 8.757 10.851 1.00 52.59 8 TYR B CA 1
ATOM 954 C C . TYR B 1 8 ? 8.465 7.488 11.690 1.00 56.19 8 TYR B C 1
ATOM 955 O O . TYR B 1 8 ? 7.904 6.495 11.182 1.00 56.87 8 TYR B O 1
ATOM 964 N N . GLU B 1 9 ? 8.991 7.523 12.913 1.00 56.39 9 GLU B N 1
ATOM 965 C CA . GLU B 1 9 ? 8.857 6.298 13.759 1.00 62.12 9 GLU B CA 1
ATOM 966 C C . GLU B 1 9 ? 7.383 6.023 13.965 1.00 64.79 9 GLU B C 1
ATOM 967 O O . GLU B 1 9 ? 6.918 4.845 13.868 1.00 66.62 9 GLU B O 1
ATOM 973 N N . LYS B 1 10 ? 6.664 7.104 14.300 1.00 63.08 10 LYS B N 1
ATOM 974 C CA . LYS B 1 10 ? 5.229 7.003 14.685 1.00 64.86 10 LYS B CA 1
ATOM 975 C C . LYS B 1 10 ? 4.329 6.489 13.529 1.00 64.32 10 LYS B C 1
ATOM 976 O O . LYS B 1 10 ? 3.275 5.849 13.805 1.00 66.71 10 LYS B O 1
ATOM 982 N N . LEU B 1 11 ? 4.684 6.792 12.260 1.00 58.96 11 LEU B N 1
ATOM 983 C CA . LEU B 1 11 ? 3.893 6.273 11.117 1.00 60.87 11 LEU B CA 1
ATOM 984 C C . LEU B 1 11 ? 4.301 4.820 10.692 1.00 63.18 11 LEU B C 1
ATOM 985 O O . LEU B 1 11 ? 3.748 4.275 9.667 1.00 64.01 11 LEU B O 1
ATOM 990 N N . GLY B 1 12 ? 5.341 4.280 11.357 1.00 64.35 12 GLY B N 1
ATOM 991 C CA . GLY B 1 12 ? 5.768 2.888 11.192 1.00 69.63 12 GLY B CA 1
ATOM 992 C C . GLY B 1 12 ? 7.077 2.782 10.432 1.00 68.42 12 GLY B C 1
ATOM 993 O O . GLY B 1 12 ? 7.359 1.672 9.896 1.00 71.06 12 GLY B O 1
ATOM 994 N N . GLY B 1 13 ? 7.941 3.953 10.397 1.00 63.80 13 GLY B N 1
ATOM 995 C CA . GLY B 1 13 ? 9.339 3.779 9.944 1.00 62.27 13 GLY B CA 1
ATOM 996 C C . GLY B 1 13 ? 9.516 3.399 8.476 1.00 60.58 13 GLY B C 1
ATOM 997 O O . GLY B 1 13 ? 8.632 3.578 7.631 1.00 58.20 13 GLY B O 1
ATOM 998 N N . GLU B 1 14 ? 10.683 2.804 8.197 1.00 63.82 14 GLU B N 1
ATOM 999 C CA . GLU B 1 14 ? 11.116 2.488 6.808 1.00 62.67 14 GLU B CA 1
ATOM 1000 C C . GLU B 1 14 ? 10.101 1.704 5.954 1.00 63.72 14 GLU B C 1
ATOM 1001 O O . GLU B 1 14 ? 9.803 2.101 4.810 1.00 62.10 14 GLU B O 1
ATOM 1007 N N . ASN B 1 15 ? 9.590 0.606 6.511 1.00 68.37 15 ASN B N 1
ATOM 1008 C CA . ASN B 1 15 ? 8.612 -0.209 5.789 1.00 69.77 15 ASN B CA 1
ATOM 1009 C C . ASN B 1 15 ? 7.365 0.559 5.471 1.00 65.46 15 ASN B C 1
ATOM 1010 O O . ASN B 1 15 ? 6.854 0.422 4.341 1.00 65.41 15 ASN B O 1
ATOM 1015 N N . ALA B 1 16 ? 6.880 1.346 6.450 1.00 64.88 16 ALA B N 1
ATOM 1016 C CA . ALA B 1 16 ? 5.704 2.213 6.167 1.00 61.79 16 ALA B CA 1
ATOM 1017 C C . ALA B 1 16 ? 5.973 3.247 5.083 1.00 60.32 16 ALA B C 1
ATOM 1018 O O . ALA B 1 16 ? 5.155 3.411 4.162 1.00 57.11 16 ALA B O 1
ATOM 1020 N N . MET B 1 17 ? 7.092 3.944 5.169 1.00 56.28 17 MET B N 1
ATOM 1021 C CA . MET B 1 17 ? 7.404 4.950 4.114 1.00 55.82 17 MET B CA 1
ATOM 1022 C C . MET B 1 17 ? 7.607 4.294 2.726 1.00 55.12 17 MET B C 1
ATOM 1023 O O . MET B 1 17 ? 7.204 4.808 1.694 1.00 53.20 17 MET B O 1
ATOM 1028 N N . LYS B 1 18 ? 8.234 3.109 2.677 1.00 57.62 18 LYS B N 1
ATOM 1029 C CA . LYS B 1 18 ? 8.456 2.512 1.317 1.00 56.36 18 LYS B CA 1
ATOM 1030 C C . LYS B 1 18 ? 7.206 2.051 0.634 1.00 57.42 18 LYS B C 1
ATOM 1031 O O . LYS B 1 18 ? 7.229 1.906 -0.664 1.00 54.38 18 LYS B O 1
ATOM 1037 N N . ALA B 1 19 ? 6.199 1.682 1.461 1.00 57.07 19 ALA B N 1
ATOM 1038 C CA . ALA B 1 19 ? 4.847 1.322 0.953 1.00 56.44 19 ALA B CA 1
ATOM 1039 C C . ALA B 1 19 ? 4.166 2.629 0.596 1.00 55.53 19 ALA B C 1
ATOM 1040 O O . ALA B 1 19 ? 3.694 2.797 -0.552 1.00 56.87 19 ALA B O 1
ATOM 1042 N N . ALA B 1 20 ? 4.196 3.605 1.535 1.00 52.62 20 ALA B N 1
ATOM 1043 C CA . ALA B 1 20 ? 3.410 4.864 1.227 1.00 47.67 20 ALA B CA 1
ATOM 1044 C C . ALA B 1 20 ? 3.728 5.570 -0.030 1.00 48.22 20 ALA B C 1
ATOM 1045 O O . ALA B 1 20 ? 2.797 6.016 -0.671 1.00 47.84 20 ALA B O 1
ATOM 1047 N N . VAL B 1 21 ? 4.982 5.827 -0.394 1.00 46.55 21 VAL B N 1
ATOM 1048 C CA . VAL B 1 21 ? 5.211 6.675 -1.532 1.00 45.94 21 VAL B CA 1
ATOM 1049 C C . VAL B 1 21 ? 4.584 6.086 -2.816 1.00 46.97 21 VAL B C 1
ATOM 1050 O O . VAL B 1 21 ? 3.861 6.767 -3.498 1.00 43.65 21 VAL B O 1
ATOM 1054 N N . PRO B 1 22 ? 4.770 4.777 -3.071 1.00 49.62 22 PRO B N 1
ATOM 1055 C CA . PRO B 1 22 ? 4.092 4.201 -4.231 1.00 48.38 22 PRO B CA 1
ATOM 1056 C C . PRO B 1 22 ? 2.573 4.249 -4.188 1.00 47.20 22 PRO B C 1
ATOM 1057 O O . PRO B 1 22 ? 1.987 4.519 -5.244 1.00 48.59 22 PRO B O 1
ATOM 1061 N N . LEU B 1 23 ? 1.957 3.959 -3.017 1.00 48.34 23 LEU B N 1
ATOM 1062 C CA . LEU B 1 23 ? 0.463 3.952 -2.864 1.00 48.92 23 LEU B CA 1
ATOM 1063 C C . LEU B 1 23 ? -0.062 5.415 -3.039 1.00 46.61 23 LEU B C 1
ATOM 1064 O O . LEU B 1 23 ? -1.106 5.660 -3.690 1.00 46.73 23 LEU B O 1
ATOM 1069 N N . PHE B 1 24 ? 0.702 6.336 -2.504 1.00 45.99 24 PHE B N 1
ATOM 1070 C CA . PHE B 1 24 ? 0.443 7.779 -2.718 1.00 41.74 24 PHE B CA 1
ATOM 1071 C C . PHE B 1 24 ? 0.543 8.139 -4.178 1.00 42.90 24 PHE B C 1
ATOM 1072 O O . PHE B 1 24 ? -0.366 8.849 -4.707 1.00 40.43 24 PHE B O 1
ATOM 1080 N N . TYR B 1 25 ? 1.592 7.704 -4.880 1.00 41.91 25 TYR B N 1
ATOM 1081 C CA . TYR B 1 25 ? 1.613 8.004 -6.306 1.00 41.83 25 TYR B CA 1
ATOM 1082 C C . TYR B 1 25 ? 0.481 7.361 -7.115 1.00 41.74 25 TYR B C 1
ATOM 1083 O O . TYR B 1 25 ? 0.013 7.934 -8.105 1.00 43.11 25 TYR B O 1
ATOM 1092 N N . LYS B 1 26 ? 0.015 6.188 -6.692 1.00 44.99 26 LYS B N 1
ATOM 1093 C CA . LYS B 1 26 ? -1.128 5.555 -7.396 1.00 45.72 26 LYS B CA 1
ATOM 1094 C C . LYS B 1 26 ? -2.391 6.515 -7.296 1.00 43.86 26 LYS B C 1
ATOM 1095 O O . LYS B 1 26 ? -3.153 6.680 -8.255 1.00 45.40 26 LYS B O 1
ATOM 1101 N N . LYS B 1 27 ? -2.600 7.150 -6.146 1.00 42.21 27 LYS B N 1
ATOM 1102 C CA . LYS B 1 27 ? -3.689 8.163 -6.026 1.00 41.93 27 LYS B CA 1
ATOM 1103 C C . LYS B 1 27 ? -3.348 9.439 -6.812 1.00 39.50 27 LYS B C 1
ATOM 1104 O O . LYS B 1 27 ? -4.226 9.987 -7.466 1.00 38.89 27 LYS B O 1
ATOM 1110 N N . VAL B 1 28 ? -2.098 9.916 -6.733 1.00 38.55 28 VAL B N 1
ATOM 1111 C CA . VAL B 1 28 ? -1.731 11.167 -7.421 1.00 36.15 28 VAL B CA 1
ATOM 1112 C C . VAL B 1 28 ? -1.939 10.997 -8.897 1.00 37.93 28 VAL B C 1
ATOM 1113 O O . VAL B 1 28 ? -2.487 11.930 -9.624 1.00 33.95 28 VAL B O 1
ATOM 1117 N N . LEU B 1 29 ? -1.599 9.802 -9.429 1.00 38.18 29 LEU B N 1
ATOM 1118 C CA . LEU B 1 29 ? -1.628 9.680 -10.871 1.00 38.34 29 LEU B CA 1
ATOM 1119 C C . LEU B 1 29 ? -3.049 9.404 -11.343 1.00 38.10 29 LEU B C 1
ATOM 1120 O O . LEU B 1 29 ? -3.281 9.230 -12.526 1.00 38.39 29 LEU B O 1
ATOM 1125 N N . ALA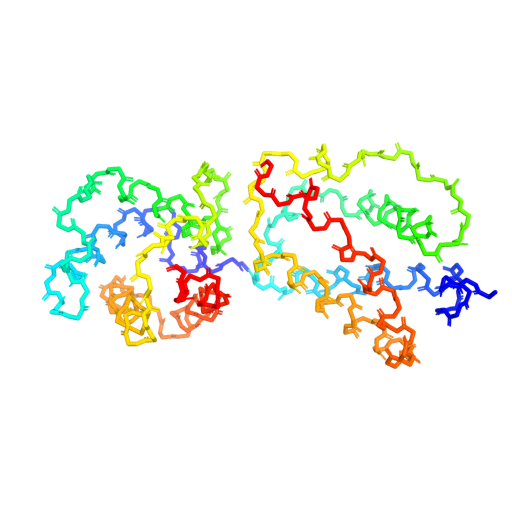 B 1 30 ? -3.976 9.265 -10.391 1.00 38.00 30 ALA B N 1
ATOM 1126 C CA . ALA B 1 30 ? -5.415 9.165 -10.745 1.00 39.37 30 ALA B CA 1
ATOM 1127 C C . ALA B 1 30 ? -6.210 10.444 -10.351 1.00 35.11 30 ALA B C 1
ATOM 1128 O O . ALA B 1 30 ? -7.416 10.480 -10.589 1.00 38.61 30 ALA B O 1
ATOM 1130 N N . ASP B 1 31 ? -5.539 11.444 -9.858 1.00 33.09 31 ASP B N 1
ATOM 1131 C CA . ASP B 1 31 ? -6.173 12.702 -9.362 1.00 30.55 31 ASP B CA 1
ATOM 1132 C C . ASP B 1 31 ? -6.161 13.720 -10.522 1.00 31.59 31 ASP B C 1
ATOM 1133 O O . ASP B 1 31 ? -5.099 14.137 -10.970 1.00 31.35 31 ASP B O 1
ATOM 1138 N N . GLU B 1 32 ? -7.331 14.112 -10.994 1.00 30.45 32 GLU B N 1
ATOM 1139 C CA . GLU B 1 32 ? -7.373 15.092 -12.146 1.00 30.84 32 GLU B CA 1
ATOM 1140 C C . GLU B 1 32 ? -6.637 16.361 -11.832 1.00 30.79 32 GLU B C 1
ATOM 1141 O O . GLU B 1 32 ? -6.240 17.139 -12.745 1.00 30.82 32 GLU B O 1
ATOM 1147 N N . ARG B 1 33 ? -6.532 16.718 -10.566 1.00 28.70 33 ARG B N 1
ATOM 1148 C CA . ARG B 1 33 ? -5.929 18.036 -10.260 1.00 27.98 33 ARG B CA 1
ATOM 1149 C C . ARG B 1 33 ? -4.408 18.056 -10.503 1.00 29.19 33 ARG B C 1
ATOM 1150 O O . ARG B 1 33 ? -3.830 19.133 -10.793 1.00 28.51 33 ARG B O 1
ATOM 1158 N N . VAL B 1 34 ? -3.739 16.864 -10.446 1.00 29.33 34 VAL B N 1
ATOM 1159 C CA . VAL B 1 34 ? -2.293 16.893 -10.498 1.00 28.82 34 VAL B CA 1
ATOM 1160 C C . VAL B 1 34 ? -1.639 15.825 -11.376 1.00 31.06 34 VAL B C 1
ATOM 1161 O O . VAL B 1 34 ? -0.428 15.850 -11.592 1.00 32.15 34 VAL B O 1
ATOM 1165 N N . LYS B 1 35 ? -2.405 14.841 -11.827 1.00 29.77 35 LYS B N 1
ATOM 1166 C CA . LYS B 1 35 ? -1.727 13.677 -12.416 1.00 32.84 35 LYS B CA 1
ATOM 1167 C C . LYS B 1 35 ? -0.916 14.129 -13.675 1.00 33.73 35 LYS B C 1
ATOM 1168 O O . LYS B 1 35 ? 0.139 13.494 -14.028 1.00 35.34 35 LYS B O 1
ATOM 1174 N N . HIS B 1 36 ? -1.377 15.147 -14.415 1.00 31.23 36 HIS B N 1
ATOM 1175 C CA . HIS B 1 36 ? -0.742 15.464 -15.706 1.00 33.16 36 HIS B CA 1
ATOM 1176 C C . HIS B 1 36 ? 0.684 16.080 -15.496 1.00 32.15 36 HIS B C 1
ATOM 1177 O O . HIS B 1 36 ? 1.501 15.967 -16.410 1.00 32.77 36 HIS B O 1
ATOM 1184 N N . PHE B 1 37 ? 0.999 16.651 -14.338 1.00 31.82 37 PHE B N 1
ATOM 1185 C CA . PHE B 1 37 ? 2.334 17.176 -14.073 1.00 31.71 37 PHE B CA 1
ATOM 1186 C C . PHE B 1 37 ? 3.428 16.105 -14.194 1.00 35.53 37 PHE B C 1
ATOM 1187 O O . PHE B 1 37 ? 4.582 16.430 -14.438 1.00 35.71 37 PHE B O 1
ATOM 1195 N N . PHE B 1 38 ? 3.039 14.830 -14.009 1.00 34.85 38 PHE B N 1
ATOM 1196 C CA . PHE B 1 38 ? 3.998 13.729 -14.033 1.00 36.49 38 PHE B CA 1
ATOM 1197 C C . PHE B 1 38 ? 4.077 12.984 -15.383 1.00 40.27 38 PHE B C 1
ATOM 1198 O O . PHE B 1 38 ? 4.730 11.928 -15.498 1.00 39.86 38 PHE B O 1
ATOM 1206 N N . LYS B 1 39 ? 3.457 13.554 -16.439 1.00 38.47 39 LYS B N 1
ATOM 1207 C CA . LYS B 1 39 ? 3.292 12.849 -17.652 1.00 42.36 39 LYS B CA 1
ATOM 1208 C C . LYS B 1 39 ? 4.658 12.435 -18.168 1.00 43.91 39 LYS B C 1
ATOM 1209 O O . LYS B 1 39 ? 4.783 11.339 -18.738 1.00 47.64 39 LYS B O 1
ATOM 1215 N N . ASN B 1 40 ? 5.686 13.267 -17.953 1.00 44.51 40 ASN B N 1
ATOM 1216 C CA . ASN B 1 40 ? 6.999 12.946 -18.540 1.00 50.06 40 ASN B CA 1
ATOM 1217 C C . ASN B 1 40 ? 8.043 12.595 -17.492 1.00 48.67 40 ASN B C 1
ATOM 1218 O O . ASN B 1 40 ? 9.199 12.485 -17.811 1.00 53.11 40 ASN B O 1
ATOM 1223 N N . THR B 1 41 ? 7.580 12.336 -16.286 1.00 44.02 41 THR B N 1
ATOM 1224 C CA . THR B 1 41 ? 8.468 11.969 -15.145 1.00 43.16 41 THR B CA 1
ATOM 1225 C C . THR B 1 41 ? 8.745 10.468 -15.088 1.00 46.46 41 THR B C 1
ATOM 1226 O O . THR B 1 41 ? 7.883 9.656 -15.334 1.00 47.32 41 THR B O 1
ATOM 1230 N N . ASP B 1 42 ? 10.002 10.105 -14.791 1.00 46.26 42 ASP B N 1
ATOM 1231 C CA . ASP B 1 42 ? 10.375 8.731 -14.585 1.00 52.08 42 ASP B CA 1
ATOM 1232 C C . ASP B 1 42 ? 9.870 8.432 -13.138 1.00 48.47 42 ASP B C 1
ATOM 1233 O O . ASP B 1 42 ? 10.438 8.877 -12.151 1.00 47.13 42 ASP B O 1
ATOM 1238 N N . MET B 1 43 ? 8.756 7.701 -13.050 1.00 50.98 43 MET B N 1
ATOM 1239 C CA . MET B 1 43 ? 8.116 7.473 -11.717 1.00 48.77 43 MET B CA 1
ATOM 1240 C C . MET B 1 43 ? 8.938 6.562 -10.789 1.00 49.42 43 MET B C 1
ATOM 1241 O O . MET B 1 43 ? 8.846 6.727 -9.570 1.00 48.07 43 MET B O 1
ATOM 1246 N N . ASP B 1 44 ? 9.820 5.716 -11.298 1.00 52.85 44 ASP B N 1
ATOM 1247 C CA . ASP B 1 44 ? 10.718 4.948 -10.447 1.00 55.76 44 ASP B CA 1
ATOM 1248 C C . ASP B 1 44 ? 11.727 5.862 -9.750 1.00 54.23 44 ASP B C 1
ATOM 1249 O O . ASP B 1 44 ? 11.944 5.838 -8.504 1.00 51.11 44 ASP B O 1
ATOM 1254 N N . HIS B 1 45 ? 12.320 6.732 -10.557 1.00 53.58 45 HIS B N 1
ATOM 1255 C CA . HIS B 1 45 ? 13.197 7.726 -9.972 1.00 52.35 45 HIS B CA 1
ATOM 1256 C C . HIS B 1 45 ? 12.470 8.652 -9.028 1.00 47.36 45 HIS B C 1
ATOM 1257 O O . HIS B 1 45 ? 12.957 8.966 -7.908 1.00 46.22 45 HIS B O 1
ATOM 1264 N N . GLN B 1 46 ? 11.307 9.155 -9.433 1.00 42.55 46 GLN B N 1
ATOM 1265 C CA . GLN B 1 46 ? 10.543 10.086 -8.587 1.00 40.01 46 GLN B CA 1
ATOM 1266 C C . GLN B 1 46 ? 10.174 9.423 -7.227 1.00 40.91 46 GLN B C 1
ATOM 1267 O O . GLN B 1 46 ? 10.234 10.074 -6.161 1.00 39.25 46 GLN B O 1
ATOM 1273 N N . THR B 1 47 ? 9.790 8.134 -7.273 1.00 41.89 47 THR B N 1
ATOM 1274 C CA . THR B 1 47 ? 9.404 7.477 -6.066 1.00 43.73 47 THR B CA 1
ATOM 1275 C C . THR B 1 47 ? 10.602 7.351 -5.123 1.00 44.57 47 THR B C 1
ATOM 1276 O O . THR B 1 47 ? 10.495 7.595 -3.878 1.00 45.94 47 THR B O 1
ATOM 1280 N N . LYS B 1 48 ? 11.785 7.048 -5.647 1.00 45.22 48 LYS B N 1
ATOM 1281 C CA . LYS B 1 48 ? 12.946 6.856 -4.794 1.00 48.49 48 LYS B CA 1
ATOM 1282 C C . LYS B 1 48 ? 13.276 8.231 -4.152 1.00 46.09 48 LYS B C 1
ATOM 1283 O O . LYS B 1 48 ? 13.494 8.316 -2.923 1.00 44.87 48 LYS B O 1
ATOM 1289 N N . GLN B 1 49 ? 13.250 9.306 -4.981 1.00 42.22 49 GLN B N 1
ATOM 1290 C CA . GLN B 1 49 ? 13.645 10.639 -4.466 1.00 42.54 49 GLN B CA 1
ATOM 1291 C C . GLN B 1 49 ? 12.693 11.095 -3.381 1.00 41.39 49 GLN B C 1
ATOM 1292 O O . GLN B 1 49 ? 13.099 11.663 -2.381 1.00 42.07 49 GLN B O 1
ATOM 1298 N N . GLU B 1 50 ? 11.410 10.956 -3.611 1.00 40.03 50 GLU B N 1
ATOM 1299 C CA . GLU B 1 50 ? 10.428 11.414 -2.675 1.00 40.47 50 GLU B CA 1
ATOM 1300 C C . GLU B 1 50 ? 10.380 10.528 -1.420 1.00 42.52 50 GLU B C 1
ATOM 1301 O O . GLU B 1 50 ? 10.149 11.006 -0.304 1.00 39.34 50 GLU B O 1
ATOM 1307 N N . THR B 1 51 ? 10.633 9.218 -1.575 1.00 40.69 51 THR B N 1
ATOM 1308 C CA . THR B 1 51 ? 10.809 8.433 -0.333 1.00 42.93 51 THR B CA 1
ATOM 1309 C C . THR B 1 51 ? 11.980 9.014 0.458 1.00 43.22 51 THR B C 1
ATOM 1310 O O . THR B 1 51 ? 11.888 9.165 1.744 1.00 44.47 51 THR B O 1
ATOM 1314 N N . ASP B 1 52 ? 13.093 9.350 -0.215 1.00 42.24 52 ASP B N 1
ATOM 1315 C CA . ASP B 1 52 ? 14.268 9.824 0.540 1.00 43.13 52 ASP B CA 1
ATOM 1316 C C . ASP B 1 52 ? 13.904 11.196 1.112 1.00 40.39 52 ASP B C 1
ATOM 1317 O O . ASP B 1 52 ? 14.277 11.481 2.277 1.00 40.00 52 ASP B O 1
ATOM 1322 N N . PHE B 1 53 ? 13.230 12.021 0.324 1.00 38.27 53 PHE B N 1
ATOM 1323 C CA . PHE B 1 53 ? 12.840 13.352 0.867 1.00 36.80 53 PHE B CA 1
ATOM 1324 C C . PHE B 1 53 ? 11.921 13.300 2.090 1.00 37.66 53 PHE B C 1
ATOM 1325 O O . PHE B 1 53 ? 12.195 13.956 3.132 1.00 36.24 53 PHE B O 1
ATOM 1333 N N . LEU B 1 54 ? 10.776 12.605 1.945 1.00 38.04 54 LEU B N 1
ATOM 1334 C CA . LEU B 1 54 ? 9.859 12.471 3.058 1.00 38.87 54 LEU B CA 1
ATOM 1335 C C . LEU B 1 54 ? 10.455 11.783 4.255 1.00 40.73 54 LEU B C 1
ATOM 1336 O O . LEU B 1 54 ? 10.181 12.145 5.414 1.00 39.31 54 LEU B O 1
ATOM 1341 N N . THR B 1 55 ? 11.261 10.722 4.061 1.00 40.38 55 THR B N 1
ATOM 1342 C CA . THR B 1 55 ? 11.927 10.067 5.199 1.00 42.74 55 THR B CA 1
ATOM 1343 C C . THR B 1 55 ? 12.798 11.089 5.933 1.00 40.95 55 THR B C 1
ATOM 1344 O O . THR B 1 55 ? 12.774 11.154 7.179 1.00 42.61 55 THR B O 1
ATOM 1348 N N . MET B 1 56 ? 13.584 11.877 5.192 1.00 40.58 56 MET B N 1
ATOM 1349 C CA . MET B 1 56 ? 14.414 12.908 5.850 1.00 39.65 56 MET B CA 1
ATOM 1350 C C . MET B 1 56 ? 13.521 13.933 6.582 1.00 38.39 56 MET B C 1
ATOM 1351 O O . MET B 1 56 ? 13.788 14.257 7.787 1.00 37.52 56 MET B O 1
ATOM 1356 N N . LEU B 1 57 ? 12.463 14.405 5.921 1.00 36.49 57 LEU B N 1
ATOM 1357 C CA . LEU B 1 57 ? 11.696 15.541 6.480 1.00 36.34 57 LEU B CA 1
ATOM 1358 C C . LEU B 1 57 ? 11.004 15.110 7.779 1.00 36.18 57 LEU B C 1
ATOM 1359 O O . LEU B 1 57 ? 10.859 15.914 8.714 1.00 35.80 57 LEU B O 1
ATOM 1364 N N . LEU B 1 58 ? 10.501 13.833 7.814 1.00 36.22 58 LEU B N 1
ATOM 1365 C CA . LEU B 1 58 ? 9.803 13.373 9.035 1.00 38.42 58 LEU B CA 1
ATOM 1366 C C . LEU B 1 58 ? 10.635 12.743 10.032 1.00 41.42 58 LEU B C 1
ATOM 1367 O O . LEU B 1 58 ? 10.069 12.193 11.026 1.00 42.34 58 LEU B O 1
ATOM 1372 N N . GLY B 1 59 ? 11.979 12.817 9.948 1.00 39.48 59 GLY B N 1
ATOM 1373 C CA . GLY B 1 59 ? 12.764 12.480 11.117 1.00 42.05 59 GLY B CA 1
ATOM 1374 C C . GLY B 1 59 ? 13.403 11.120 10.998 1.00 45.64 59 GLY B C 1
ATOM 1375 O O . GLY B 1 59 ? 14.005 10.687 11.945 1.00 49.35 59 GLY B O 1
ATOM 1376 N N . GLY B 1 60 ? 13.257 10.466 9.805 1.00 45.68 60 GLY B N 1
ATOM 1377 C CA . GLY B 1 60 ? 13.986 9.229 9.522 1.00 47.69 60 GLY B CA 1
ATOM 1378 C C . GLY B 1 60 ? 15.419 9.500 9.152 1.00 49.28 60 GLY B C 1
ATOM 1379 O O . GLY B 1 60 ? 15.894 10.687 9.309 1.00 48.83 60 GLY B O 1
ATOM 1380 N N . PRO B 1 61 ? 16.140 8.481 8.643 1.00 51.16 61 PRO B N 1
ATOM 1381 C CA . PRO B 1 61 ? 17.514 8.720 8.219 1.00 51.16 61 PRO B CA 1
ATOM 1382 C C . PRO B 1 61 ? 17.505 9.747 7.062 1.00 47.96 61 PRO B C 1
ATOM 1383 O O . PRO B 1 61 ? 16.479 9.916 6.343 1.00 48.61 61 PRO B O 1
ATOM 1387 N N . ASN B 1 62 ? 18.587 10.530 6.997 1.00 45.86 62 ASN B N 1
ATOM 1388 C CA . ASN B 1 62 ? 18.687 11.610 5.966 1.00 43.72 62 ASN B CA 1
ATOM 1389 C C . ASN B 1 62 ? 19.613 11.124 4.801 1.00 44.30 62 ASN B C 1
ATOM 1390 O O . ASN B 1 62 ? 20.841 11.135 4.962 1.00 47.45 62 ASN B O 1
ATOM 1395 N N . HIS B 1 63 ? 19.045 10.624 3.694 1.00 44.72 63 HIS B N 1
ATOM 1396 C CA . HIS B 1 63 ? 19.869 10.256 2.579 1.00 47.12 63 HIS B CA 1
ATOM 1397 C C . HIS B 1 63 ? 19.325 11.002 1.347 1.00 44.84 63 HIS B C 1
ATOM 1398 O O . HIS B 1 63 ? 19.487 10.510 0.222 1.00 46.15 63 HIS B O 1
ATOM 1405 N N . TYR B 1 64 ? 18.620 12.123 1.553 1.00 40.62 64 TYR B N 1
ATOM 1406 C CA . TYR B 1 64 ? 18.081 12.869 0.445 1.00 40.38 64 TYR B CA 1
ATOM 1407 C C . TYR B 1 64 ? 19.176 13.645 -0.253 1.00 42.52 64 TYR B C 1
ATOM 1408 O O . TYR B 1 64 ? 19.877 14.486 0.414 1.00 39.62 64 TYR B O 1
ATOM 1417 N N . LYS B 1 65 ? 19.352 13.329 -1.552 1.00 41.00 65 LYS B N 1
ATOM 1418 C CA . LYS B 1 65 ? 20.412 13.943 -2.356 1.00 42.77 65 LYS B CA 1
ATOM 1419 C C . LYS B 1 65 ? 19.851 14.766 -3.522 1.00 43.01 65 LYS B C 1
ATOM 1420 O O . LYS B 1 65 ? 20.584 15.262 -4.327 1.00 46.29 65 LYS B O 1
ATOM 1426 N N . GLY B 1 66 ? 18.575 15.028 -3.572 1.00 41.70 66 GLY B N 1
ATOM 1427 C CA . GLY B 1 66 ? 18.110 15.714 -4.764 1.00 40.21 66 GLY B CA 1
ATOM 1428 C C . GLY B 1 66 ? 17.960 17.237 -4.617 1.00 39.24 66 GLY B C 1
ATOM 1429 O O . GLY B 1 66 ? 18.557 17.863 -3.723 1.00 37.08 66 GLY B O 1
ATOM 1430 N N . LYS B 1 67 ? 17.179 17.822 -5.519 1.00 35.16 67 LYS B N 1
ATOM 1431 C CA . LYS B 1 67 ? 17.063 19.262 -5.612 1.00 34.68 67 LYS B CA 1
ATOM 1432 C C . LYS B 1 67 ? 16.243 19.856 -4.428 1.00 32.61 67 LYS B C 1
ATOM 1433 O O . LYS B 1 67 ? 15.412 19.133 -3.766 1.00 32.01 67 LYS B O 1
ATOM 1439 N N . ASN B 1 68 ? 16.441 21.151 -4.203 1.00 32.00 68 ASN B N 1
ATOM 1440 C CA . ASN B 1 68 ? 15.597 21.792 -3.184 1.00 31.53 68 ASN B CA 1
ATOM 1441 C C . ASN B 1 68 ? 14.155 21.986 -3.764 1.00 30.64 68 ASN B C 1
ATOM 1442 O O . ASN B 1 68 ? 13.881 21.687 -4.935 1.00 31.09 68 ASN B O 1
ATOM 1447 N N . MET B 1 69 ? 13.199 22.382 -2.920 1.00 30.08 69 MET B N 1
ATOM 1448 C CA . MET B 1 69 ? 11.810 22.351 -3.395 1.00 28.90 69 MET B CA 1
ATOM 1449 C C . MET B 1 69 ? 11.489 23.450 -4.396 1.00 28.08 69 MET B C 1
ATOM 1450 O O . MET B 1 69 ? 10.453 23.345 -5.144 1.00 28.26 69 MET B O 1
ATOM 1455 N N . THR B 1 70 ? 12.316 24.496 -4.441 1.00 27.84 70 THR B N 1
ATOM 1456 C CA . THR B 1 70 ? 12.133 25.534 -5.458 1.00 27.79 70 THR B CA 1
ATOM 1457 C C . THR B 1 70 ? 12.648 24.975 -6.812 1.00 29.35 70 THR B C 1
ATOM 1458 O O . THR B 1 70 ? 11.950 25.044 -7.815 1.00 30.65 70 THR B O 1
ATOM 1462 N N . GLU B 1 71 ? 13.869 24.498 -6.791 1.00 29.96 71 GLU B N 1
ATOM 14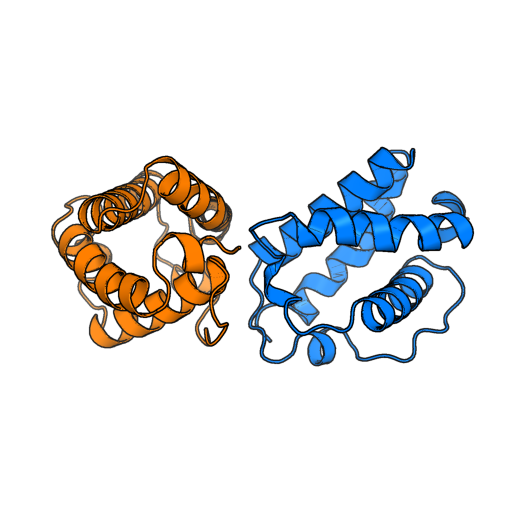63 C CA . GLU B 1 71 ? 14.489 23.947 -8.037 1.00 33.15 71 GLU B CA 1
ATOM 1464 C C . GLU B 1 71 ? 13.650 22.763 -8.551 1.00 30.85 71 GLU B C 1
ATOM 1465 O O . GLU B 1 71 ? 13.471 22.644 -9.801 1.00 32.27 71 GLU B O 1
ATOM 1471 N N . ALA B 1 72 ? 13.145 21.909 -7.657 1.00 30.66 72 ALA B N 1
ATOM 1472 C CA . ALA B 1 72 ? 12.430 20.681 -8.122 1.00 31.18 72 ALA B CA 1
ATOM 1473 C C . ALA B 1 72 ? 11.181 21.107 -8.902 1.00 31.29 72 ALA B C 1
ATOM 1474 O O . ALA B 1 72 ? 10.812 20.406 -9.871 1.00 31.11 72 ALA B O 1
ATOM 1476 N N . HIS B 1 73 ? 10.565 22.239 -8.529 1.00 29.01 73 HIS B N 1
ATOM 1477 C CA . HIS B 1 73 ? 9.283 22.603 -9.157 1.00 27.70 73 HIS B CA 1
ATOM 1478 C C . HIS B 1 73 ? 9.373 23.888 -10.020 1.00 28.05 73 HIS B C 1
ATOM 1479 O O . HIS B 1 73 ? 8.354 24.528 -10.331 1.00 28.70 73 HIS B O 1
ATOM 1486 N N . LYS B 1 74 ? 10.600 24.248 -10.353 1.00 29.08 74 LYS B N 1
ATOM 1487 C CA . LYS B 1 74 ? 10.872 25.441 -11.179 1.00 30.91 74 LYS B CA 1
ATOM 1488 C C . LYS B 1 74 ? 10.214 25.341 -12.516 1.00 33.40 74 LYS B C 1
ATOM 1489 O O . LYS B 1 74 ? 10.196 24.263 -13.197 1.00 33.09 74 LYS B O 1
ATOM 1495 N N . GLY B 1 75 ? 9.610 26.456 -12.925 1.00 32.19 75 GLY B N 1
ATOM 1496 C CA . GLY B 1 75 ? 8.970 26.473 -14.234 1.00 34.68 75 GLY B CA 1
ATOM 1497 C C . GLY B 1 75 ? 7.573 25.870 -14.267 1.00 33.33 75 GLY B C 1
ATOM 1498 O O . GLY B 1 75 ? 6.856 26.104 -15.252 1.00 36.55 75 GLY B O 1
ATOM 1499 N N . MET B 1 76 ? 7.120 25.270 -13.162 1.00 30.99 76 MET B N 1
ATOM 1500 C CA . MET B 1 76 ? 5.783 24.675 -13.137 1.00 28.97 76 MET B CA 1
ATOM 1501 C C . MET B 1 76 ? 4.659 25.708 -12.776 1.00 29.95 76 MET B C 1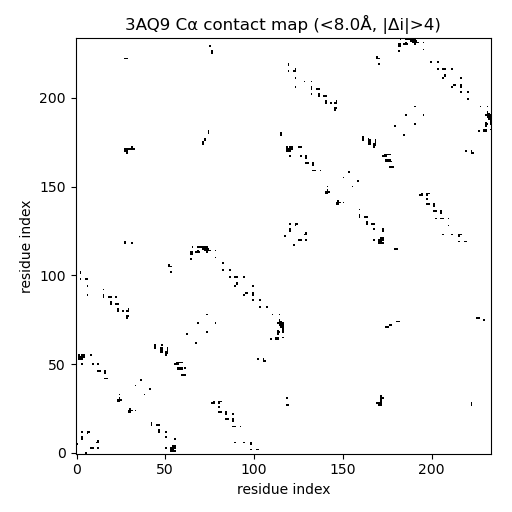
ATOM 1502 O O . MET B 1 76 ? 3.507 25.474 -13.101 1.00 30.70 76 MET B O 1
ATOM 1507 N N . ASN B 1 77 ? 5.045 26.744 -12.054 1.00 28.98 77 ASN B N 1
ATOM 1508 C CA . ASN B 1 77 ? 4.078 27.738 -11.570 1.00 27.97 77 ASN B CA 1
ATOM 1509 C C . ASN B 1 77 ? 2.939 27.009 -10.850 1.00 27.28 77 ASN B C 1
ATOM 1510 O O . ASN B 1 77 ? 1.764 27.311 -11.118 1.00 28.20 77 ASN B O 1
ATOM 1515 N N . LEU B 1 78 ? 3.291 26.161 -9.898 1.00 25.77 78 LEU B N 1
ATOM 1516 C CA . LEU B 1 78 ? 2.301 25.397 -9.158 1.00 26.26 78 LEU B CA 1
ATOM 1517 C C . LEU B 1 78 ? 1.395 26.340 -8.356 1.00 25.82 78 LEU B C 1
ATOM 1518 O O . LEU B 1 78 ? 1.833 27.418 -7.926 1.00 27.54 78 LEU B O 1
ATOM 1523 N N . GLN B 1 79 ? 0.147 25.883 -8.151 1.00 25.72 79 GLN B N 1
ATOM 1524 C CA . GLN B 1 79 ? -0.874 26.719 -7.499 1.00 25.88 79 GLN B CA 1
ATOM 1525 C C . GLN B 1 79 ? -1.305 26.012 -6.201 1.00 27.63 79 GLN B C 1
ATOM 1526 O O . GLN B 1 79 ? -1.122 24.822 -6.008 1.00 27.16 79 GLN B O 1
ATOM 1532 N N . ASN B 1 80 ? -1.935 26.796 -5.305 1.00 26.73 80 ASN B N 1
ATOM 1533 C CA . ASN B 1 80 ? -2.354 26.197 -4.030 1.00 25.92 80 ASN B CA 1
ATOM 1534 C C . ASN B 1 80 ? -3.197 24.948 -4.193 1.00 28.36 80 ASN B C 1
ATOM 1535 O O . ASN B 1 80 ? -3.044 24.009 -3.389 1.00 28.21 80 ASN B O 1
ATOM 1540 N N . LEU B 1 81 ? -4.136 24.927 -5.153 1.00 26.83 81 LEU B N 1
ATOM 1541 C CA . LEU B 1 81 ? -4.917 23.704 -5.234 1.00 27.28 81 LEU B CA 1
ATOM 1542 C C . LEU B 1 81 ? -4.078 22.464 -5.534 1.00 26.72 81 LEU B C 1
ATOM 1543 O O . LEU B 1 81 ? -4.510 21.367 -5.173 1.00 27.12 81 LEU B O 1
ATOM 1548 N N . HIS B 1 82 ? -2.902 22.601 -6.180 1.00 25.66 82 HIS B N 1
ATOM 1549 C CA . HIS B 1 82 ? -2.072 21.421 -6.495 1.00 26.28 82 HIS B CA 1
ATOM 1550 C C . HIS B 1 82 ? -1.418 20.923 -5.233 1.00 25.57 82 HIS B C 1
ATOM 1551 O O . HIS B 1 82 ? -1.332 19.735 -4.993 1.00 27.05 82 HIS B O 1
ATOM 1558 N N . PHE B 1 83 ? -0.967 21.888 -4.396 1.00 24.33 83 PHE B N 1
ATOM 1559 C CA . PHE B 1 83 ? -0.323 21.441 -3.159 1.00 25.83 83 PHE B CA 1
ATOM 1560 C C . PHE B 1 83 ? -1.371 20.783 -2.246 1.00 28.89 83 PHE B C 1
ATOM 1561 O O . PHE B 1 83 ? -1.104 19.750 -1.548 1.00 28.02 83 PHE B O 1
ATOM 1569 N N . ASP B 1 84 ? -2.581 21.360 -2.200 1.00 27.44 84 ASP B N 1
ATOM 1570 C CA . ASP B 1 84 ? -3.635 20.745 -1.320 1.00 28.55 84 ASP B CA 1
ATOM 1571 C C . ASP B 1 84 ? -3.934 19.322 -1.840 1.00 30.00 84 ASP B C 1
ATOM 1572 O O . ASP B 1 84 ? -4.159 18.377 -1.015 1.00 31.12 84 ASP B O 1
ATOM 1577 N N . ALA B 1 85 ? -3.916 19.133 -3.153 1.00 28.08 85 ALA B N 1
ATOM 1578 C CA . ALA B 1 85 ? -4.200 17.761 -3.627 1.00 30.17 85 ALA B CA 1
ATOM 1579 C C . ALA B 1 85 ? -3.104 16.791 -3.208 1.00 31.15 85 ALA B C 1
ATOM 1580 O O . ALA B 1 85 ? -3.402 15.665 -2.890 1.00 32.59 85 ALA B O 1
ATOM 1582 N N . ILE B 1 86 ? -1.842 17.208 -3.260 1.00 28.17 86 ILE B N 1
ATOM 1583 C CA . ILE B 1 86 ? -0.744 16.328 -2.819 1.00 30.32 86 ILE B CA 1
ATOM 1584 C C . ILE B 1 86 ? -0.961 15.963 -1.347 1.00 31.41 86 ILE B C 1
ATOM 1585 O O . ILE B 1 86 ? -0.846 14.809 -0.940 1.00 31.82 86 ILE B O 1
ATOM 1590 N N . ILE B 1 87 ? -1.217 16.971 -0.514 1.00 30.28 87 ILE B N 1
ATOM 1591 C CA . ILE B 1 87 ? -1.370 16.638 0.907 1.00 32.33 87 ILE B CA 1
ATOM 1592 C C . ILE B 1 87 ? -2.594 15.733 1.177 1.00 32.45 87 ILE B C 1
ATOM 1593 O O . ILE B 1 87 ? -2.534 14.751 1.949 1.00 34.99 87 ILE B O 1
ATOM 1598 N N . GLU B 1 88 ? -3.724 16.017 0.492 1.00 32.35 88 GLU B N 1
ATOM 1599 C CA . GLU B 1 88 ? -4.887 15.118 0.645 1.00 34.57 88 GLU B CA 1
ATOM 1600 C C . GLU B 1 88 ? -4.598 13.678 0.225 1.00 36.59 88 GLU B C 1
ATOM 1601 O O . GLU B 1 88 ? -5.040 12.756 0.907 1.00 39.10 88 GLU B O 1
ATOM 1607 N N . ASN B 1 89 ? -3.827 13.504 -0.855 1.00 35.06 89 ASN B N 1
ATOM 1608 C CA . ASN B 1 89 ? -3.543 12.123 -1.291 1.00 36.16 89 ASN B CA 1
ATOM 1609 C C . ASN B 1 89 ? -2.574 11.454 -0.361 1.00 37.56 89 ASN B C 1
ATOM 1610 O O . ASN B 1 89 ? -2.766 10.251 -0.076 1.00 40.57 89 ASN B O 1
ATOM 1615 N N . LEU B 1 90 ? -1.557 12.209 0.117 1.00 34.25 90 LEU B N 1
ATOM 1616 C CA . LEU B 1 90 ? -0.720 11.607 1.151 1.00 36.45 90 LEU B CA 1
ATOM 1617 C C . LEU B 1 90 ? -1.480 11.227 2.401 1.00 39.32 90 LEU B C 1
ATOM 1618 O O . LEU B 1 90 ? -1.242 10.101 2.929 1.00 41.85 90 LEU B O 1
ATOM 1623 N N . ALA B 1 91 ? -2.312 12.131 2.955 1.00 38.21 91 ALA B N 1
ATOM 1624 C CA . ALA B 1 91 ? -3.066 11.834 4.192 1.00 42.56 91 ALA B CA 1
ATOM 1625 C C . ALA B 1 91 ? -3.962 10.603 3.968 1.00 46.02 91 ALA B C 1
ATOM 1626 O O . ALA B 1 91 ? -4.025 9.699 4.844 1.00 47.29 91 ALA B O 1
ATOM 1628 N N . ALA B 1 92 ? -4.615 10.527 2.808 1.00 45.35 92 ALA B N 1
ATOM 1629 C CA . ALA B 1 92 ? -5.465 9.335 2.513 1.00 48.98 92 ALA B CA 1
ATOM 1630 C C . ALA B 1 92 ? -4.663 8.007 2.500 1.00 50.33 92 ALA B C 1
ATOM 1631 O O . ALA B 1 92 ? -5.136 6.964 2.974 1.00 54.87 92 ALA B O 1
ATOM 1633 N N . THR B 1 93 ? -3.464 8.042 1.936 1.00 48.63 93 THR B N 1
ATOM 1634 C CA . THR B 1 93 ? -2.550 6.908 1.871 1.00 48.98 93 THR B CA 1
ATOM 1635 C C . THR B 1 93 ? -2.124 6.484 3.230 1.00 51.83 93 THR B C 1
ATOM 1636 O O . THR B 1 93 ? -2.214 5.278 3.560 1.00 54.95 93 THR B O 1
ATOM 1640 N N . LEU B 1 94 ? -1.644 7.427 4.025 1.00 48.49 94 LEU B N 1
ATOM 1641 C CA . LEU B 1 94 ? -1.373 7.081 5.490 1.00 51.66 94 LEU B CA 1
ATOM 1642 C C . LEU B 1 94 ? -2.598 6.581 6.226 1.00 53.62 94 LEU B C 1
ATOM 1643 O O . LEU B 1 94 ? -2.490 5.630 7.017 1.00 57.10 94 LEU B O 1
ATOM 1648 N N . LYS B 1 95 ? -3.777 7.169 6.015 1.00 54.87 95 LYS B N 1
ATOM 1649 C CA . LYS B 1 95 ? -4.979 6.666 6.762 1.00 63.58 95 LYS B CA 1
ATOM 1650 C C . LYS B 1 95 ? -5.245 5.204 6.383 1.00 67.02 95 LYS B C 1
ATOM 1651 O O . LYS B 1 95 ? -5.544 4.366 7.257 1.00 71.22 95 LYS B O 1
ATOM 1657 N N . GLU B 1 96 ? -5.085 4.886 5.099 1.00 66.14 96 GLU B N 1
ATOM 1658 C CA . GLU B 1 96 ? -5.214 3.494 4.587 1.00 69.50 96 GLU B CA 1
ATOM 1659 C C . GLU B 1 96 ? -4.179 2.521 5.123 1.00 72.17 96 GLU B C 1
ATOM 1660 O O . GLU B 1 96 ? -4.463 1.322 5.233 1.00 75.50 96 GLU B O 1
ATOM 1666 N N . LEU B 1 97 ? -2.980 3.023 5.446 1.00 69.36 97 LEU B N 1
ATOM 1667 C CA . LEU B 1 97 ? -1.944 2.254 6.128 1.00 70.68 97 LEU B CA 1
ATOM 1668 C C . LEU B 1 97 ? -2.239 2.166 7.636 1.00 72.09 97 LEU B C 1
ATOM 1669 O O . LEU B 1 97 ? -1.527 1.512 8.337 1.00 74.64 97 LEU B O 1
ATOM 1674 N N . GLY B 1 98 ? -3.331 2.753 8.135 1.00 72.22 98 GLY B N 1
ATOM 1675 C CA . GLY B 1 98 ? -3.650 2.638 9.568 1.00 73.16 98 GLY B CA 1
ATOM 1676 C C . GLY B 1 98 ? -2.921 3.634 10.463 1.00 70.74 98 GLY B C 1
ATOM 1677 O O . GLY B 1 98 ? -2.811 3.414 11.648 1.00 73.16 98 GLY B O 1
ATOM 1678 N N . VAL B 1 99 ? -2.365 4.718 9.880 1.00 65.84 99 VAL B N 1
ATOM 1679 C CA . VAL B 1 99 ? -1.767 5.798 10.704 1.00 63.10 99 VAL B CA 1
ATOM 1680 C C . VAL B 1 99 ? -2.947 6.587 11.337 1.00 63.45 99 VAL B C 1
ATOM 1681 O O . VAL B 1 99 ? -3.978 6.816 10.652 1.00 64.30 99 VAL B O 1
ATOM 1685 N N . THR B 1 100 ? -2.776 7.044 12.568 1.00 66.30 100 THR B N 1
ATOM 1686 C CA . THR B 1 100 ? -3.757 7.871 13.315 1.00 71.12 100 THR B CA 1
ATOM 1687 C C . THR B 1 100 ? -3.980 9.241 12.671 1.00 68.89 100 THR B C 1
ATOM 1688 O O . THR B 1 100 ? -3.045 9.759 12.085 1.00 66.99 100 THR B O 1
ATOM 1692 N N . ASP B 1 101 ? -5.177 9.845 12.773 1.00 69.90 101 ASP B N 1
ATOM 1693 C CA . ASP B 1 101 ? -5.338 11.256 12.307 1.00 67.20 101 ASP B CA 1
ATOM 1694 C C . ASP B 1 101 ? -4.314 12.196 13.006 1.00 64.31 101 ASP B C 1
ATOM 1695 O O . ASP B 1 101 ? -3.807 13.147 12.371 1.00 61.99 101 ASP B O 1
ATOM 1700 N N . ALA B 1 102 ? -4.037 11.978 14.307 1.00 67.46 102 ALA B N 1
ATOM 1701 C CA . ALA B 1 102 ? -3.066 12.839 15.011 1.00 65.04 102 ALA B CA 1
ATOM 1702 C C . ALA B 1 102 ? -1.649 12.768 14.357 1.00 61.71 102 ALA B C 1
ATOM 1703 O O . ALA B 1 102 ? -1.039 13.831 14.218 1.00 59.39 102 ALA B O 1
ATOM 1705 N N . VAL B 1 103 ? -1.147 11.566 14.006 1.00 60.75 103 VAL B N 1
ATOM 1706 C CA . VAL B 1 103 ? 0.178 11.427 13.378 1.00 58.50 103 VAL B CA 1
ATOM 1707 C C . VAL B 1 103 ? 0.148 12.006 11.933 1.00 55.21 103 VAL B C 1
ATOM 1708 O O . VAL B 1 103 ? 1.073 12.699 11.511 1.00 52.68 103 VAL B O 1
ATOM 1712 N N . ILE B 1 104 ? -0.931 11.730 11.225 1.00 52.17 104 ILE B N 1
ATOM 1713 C CA . ILE B 1 104 ? -1.111 12.316 9.952 1.00 49.23 104 ILE B CA 1
ATOM 1714 C C . ILE B 1 104 ? -1.076 13.847 10.039 1.00 47.72 104 ILE B C 1
ATOM 1715 O O . ILE B 1 104 ? -0.423 14.509 9.212 1.00 43.73 104 ILE B O 1
ATOM 1720 N N . ASN B 1 105 ? -1.812 14.435 10.968 1.00 49.34 105 ASN B N 1
ATOM 1721 C CA . ASN B 1 105 ? -1.756 15.882 11.122 1.00 51.25 105 ASN B CA 1
ATOM 1722 C C . ASN B 1 105 ? -0.307 16.443 11.431 1.00 46.61 105 ASN B C 1
ATOM 1723 O O . ASN B 1 105 ? 0.111 17.429 10.840 1.00 45.14 105 ASN B O 1
ATOM 1728 N N . GLU B 1 106 ? 0.447 15.740 12.266 1.00 48.16 106 GLU B N 1
ATOM 1729 C CA . GLU B 1 106 ? 1.832 16.148 12.572 1.00 47.56 106 GLU B CA 1
ATOM 1730 C C . GLU B 1 106 ? 2.656 16.132 11.256 1.00 43.89 106 GLU B C 1
ATOM 1731 O O . GLU B 1 106 ? 3.413 17.081 10.981 1.00 42.67 106 GLU B O 1
ATOM 1737 N N . ALA B 1 107 ? 2.524 15.074 10.449 1.00 42.36 107 ALA B N 1
ATOM 1738 C CA . ALA B 1 107 ? 3.281 14.970 9.228 1.00 41.38 107 ALA B CA 1
ATOM 1739 C C . ALA B 1 107 ? 2.917 16.109 8.290 1.00 40.14 107 ALA B C 1
ATOM 1740 O O . ALA B 1 107 ? 3.807 16.745 7.653 1.00 38.54 107 ALA B O 1
ATOM 1742 N N . ALA B 1 108 ? 1.599 16.270 8.066 1.00 39.89 108 ALA B N 1
ATOM 1743 C CA . ALA B 1 108 ? 1.117 17.368 7.195 1.00 37.19 108 ALA B CA 1
ATOM 1744 C C . ALA B 1 108 ? 1.643 18.733 7.663 1.00 36.95 108 ALA B C 1
ATOM 1745 O O . ALA B 1 108 ? 1.988 19.578 6.799 1.00 35.86 108 ALA B O 1
ATOM 1747 N N . LYS B 1 109 ? 1.675 18.964 8.972 1.00 38.21 109 LYS B N 1
ATOM 1748 C CA . LYS B 1 109 ? 2.157 20.219 9.496 1.00 39.00 109 LYS B CA 1
ATOM 1749 C C . LYS B 1 109 ? 3.658 20.473 9.135 1.00 38.05 109 LYS B C 1
ATOM 1750 O O . LYS B 1 109 ? 4.058 21.633 8.832 1.00 35.52 109 LYS B O 1
ATOM 1756 N N . VAL B 1 110 ? 4.483 19.412 9.139 1.00 37.22 110 VAL B N 1
ATOM 1757 C CA . VAL B 1 110 ? 5.887 19.574 8.716 1.00 35.88 110 VAL B CA 1
ATOM 1758 C C . VAL B 1 110 ? 5.931 19.904 7.238 1.00 33.70 110 VAL B C 1
ATOM 1759 O O . VAL B 1 110 ? 6.568 20.880 6.793 1.00 31.23 110 VAL B O 1
ATOM 1763 N N . ILE B 1 111 ? 5.262 19.074 6.454 1.00 32.33 111 ILE B N 1
ATOM 1764 C CA . ILE B 1 111 ? 5.357 19.149 5.012 1.00 30.39 111 ILE B CA 1
ATOM 1765 C C . ILE B 1 111 ? 4.788 20.507 4.528 1.00 30.11 111 ILE B C 1
ATOM 1766 O O . ILE B 1 111 ? 5.246 21.090 3.527 1.00 29.41 111 ILE B O 1
ATOM 1771 N N . GLU B 1 112 ? 3.800 21.027 5.238 1.00 33.12 112 GLU B N 1
ATOM 1772 C CA . GLU B 1 112 ? 3.142 22.307 4.823 1.00 31.99 112 GLU B CA 1
ATOM 1773 C C . GLU B 1 112 ? 4.172 23.512 4.735 1.00 30.31 112 GLU B C 1
ATOM 1774 O O . GLU B 1 112 ? 3.976 24.458 3.996 1.00 30.10 112 GLU B O 1
ATOM 1780 N N . HIS B 1 113 ? 5.249 23.455 5.546 1.00 29.60 113 HIS B N 1
ATOM 1781 C CA . HIS B 1 113 ? 6.264 24.494 5.489 1.00 28.04 113 HIS B CA 1
ATOM 1782 C C . HIS B 1 113 ? 6.955 24.545 4.125 1.00 26.83 113 HIS B C 1
ATOM 1783 O O . HIS B 1 113 ? 7.496 25.641 3.833 1.00 31.63 113 HIS B O 1
ATOM 1790 N N . THR B 1 114 ? 6.868 23.480 3.328 1.00 27.97 114 THR B N 1
ATOM 1791 C CA . THR B 1 114 ? 7.490 23.584 2.014 1.00 27.75 114 THR B CA 1
ATOM 1792 C C . THR B 1 114 ? 6.612 24.321 0.985 1.00 28.17 114 THR B C 1
ATOM 1793 O O . THR B 1 114 ? 7.085 24.584 -0.132 1.00 26.68 114 THR B O 1
ATOM 1797 N N . ARG B 1 115 ? 5.378 24.673 1.335 1.00 26.94 115 ARG B N 1
ATOM 1798 C CA . ARG B 1 115 ? 4.412 25.161 0.312 1.00 27.27 115 ARG B CA 1
ATOM 1799 C C . ARG B 1 115 ? 5.034 26.446 -0.362 1.00 27.72 115 ARG B C 1
ATOM 1800 O O . ARG B 1 115 ? 5.079 26.579 -1.626 1.00 26.39 115 ARG B O 1
ATOM 1808 N N . LYS B 1 116 ? 5.537 27.365 0.471 1.00 26.70 116 LYS B N 1
ATOM 1809 C CA . LYS B 1 116 ? 5.977 28.661 -0.075 1.00 27.30 116 LYS B CA 1
ATOM 1810 C C . LYS B 1 116 ? 7.200 28.418 -0.989 1.00 27.66 116 LYS B C 1
ATOM 1811 O O . LYS B 1 116 ? 7.495 29.340 -1.814 1.00 28.67 116 LYS B O 1
ATOM 1817 N N . ASP B 1 117 ? 7.908 27.331 -0.813 1.00 27.39 117 ASP B N 1
ATOM 1818 C CA . ASP B 1 117 ? 9.185 27.176 -1.532 1.00 27.54 117 ASP B CA 1
ATOM 1819 C C . ASP B 1 117 ? 8.885 26.649 -2.954 1.00 28.75 117 ASP B C 1
ATOM 1820 O O . ASP B 1 117 ? 9.709 26.824 -3.869 1.00 30.41 117 ASP B O 1
ATOM 1825 N N . MET B 1 118 ? 7.689 26.079 -3.156 1.00 27.50 118 MET B N 1
ATOM 1826 C CA . MET B 1 118 ? 7.440 25.358 -4.489 1.00 27.23 118 MET B CA 1
ATOM 1827 C C . MET B 1 118 ? 6.309 26.015 -5.254 1.00 27.40 118 MET B C 1
ATOM 1828 O O . MET B 1 118 ? 6.205 25.798 -6.469 1.00 29.39 118 MET B O 1
ATOM 1833 N N . LEU B 1 119 ? 5.456 26.812 -4.594 1.00 26.68 119 LEU B N 1
ATOM 1834 C CA . LEU B 1 119 ? 4.345 27.406 -5.389 1.00 25.60 119 LEU B CA 1
ATOM 1835 C C . LEU B 1 119 ? 4.873 28.557 -6.233 1.00 27.06 119 LEU B C 1
ATOM 1836 O O . LEU B 1 119 ? 5.708 29.386 -5.811 1.00 27.97 119 LEU B O 1
ATOM 1841 N N . GLY B 1 120 ? 4.324 28.662 -7.455 1.00 25.37 120 GLY B N 1
ATOM 1842 C CA . GLY B 1 120 ? 4.586 29.865 -8.230 1.00 27.50 120 GLY B CA 1
ATOM 1843 C C . GLY B 1 120 ? 6.029 30.023 -8.744 1.00 28.92 120 GLY B C 1
ATOM 1844 O O . GLY B 1 120 ? 6.490 31.164 -8.943 1.00 29.24 120 GLY B O 1
ATOM 1845 N N . LYS B 1 121 ? 6.727 28.912 -8.929 1.00 27.43 121 LYS B N 1
ATOM 1846 C CA . LYS B 1 121 ? 8.150 28.955 -9.301 1.00 29.31 121 LYS B CA 1
ATOM 1847 C C . LYS B 1 121 ? 8.329 28.598 -10.818 1.00 31.59 121 LYS B C 1
ATOM 1848 O O . LYS B 1 121 ? 7.356 28.343 -11.538 1.00 31.39 121 LYS B O 1
#

Radius of gyration: 19.72 Å; Cα contacts (8 Å, |Δi|>4): 276; chains: 2; bounding box: 45×49×49 Å

Nearest PDB structures (foldseek):
  3aq7-assembly1_A  TM=1.007E+00  e=9.169E-18  Tetrahymena pyriformis
  3aq8-assembly1_A  TM=1.007E+00  e=2.433E-17  Tetrahymena pyriformis
  3aq9-assembly2_B  TM=1.006E+00  e=2.304E-17  Tetrahymena pyriformis
  3aq7-assembly2_B  TM=1.005E+00  e=2.711E-17  Tetrahymena pyriformis
  3aq8-assembly2_B  TM=1.005E+00  e=5.791E-17  Tetrahymena pyriformis

Organism: Tetrahymena pyriformis (NCBI:txid5908)

Foldseek 3Di:
DWLCVLLPHDVSLLQLLVQLLVVQCVDVVHNVVCVPPPVVVVSVLVSLVLCVLRPHDRPRDDDQQLVVQPPVQADVVNVVVSLVSSLVSSVVVPRDPVSSVVSSVSVVVCVVSRHGD/DWLCVLLPHDVSLLQLLVQLLVVQCVDVVHNVVCVPPPVVVVSVQVSLVLCVLGPHDHPRDDDQQQVVQPPVQADVVNVVSSLVSSLVSSVVSVRDVVSSVVSCVSVVVCVVNRHGD

Solvent-accessible surface area: 12464 Å² total; per-residue (Å²): 162,50,25,22,94,95,13,48,13,97,119,22,4,119,49,2,0,66,32,2,10,148,53,0,74,76,20,44,26,4,36,23,41,36,174,134,51,92,48,126,110,49,33,112,39,30,21,23,26,12,14,52,47,7,41,16,72,97,123,37,182,35,130,78,24,44,92,32,40,150,35,61,12,17,5,40,5,4,8,25,0,41,30,89,15,12,32,44,0,7,115,113,75,64,15,87,85,70,22,12,86,76,1,25,126,52,13,68,137,16,46,165,54,21,42,46,90,146,19,2,25,95,91,10,48,12,92,125,17,4,126,41,0,0,63,66,3,9,151,54,0,73,77,20,127,86,4,76,97,69,36,173,136,51,92,42,122,104,51,32,114,34,31,17,26,10,9,16,1,0,6,11,11,71,40,123,9,138,21,130,53,21,44,89,33,40,140,67,82,89,18,87,79,86,24,9,53,0,45,27,92,16,11,18,38,0,5,120,115,68,66,16,80,95,68,22,11,81,61,1,25,103,5,12,72,75,2,45,131,15,22,38,48,91

Secondary structure (DSSP, 8-state):
--HHHHHTHHHHHHHHHHHHHHHHTT-TTTGGGGTT--HHHHHHHHHHHHHHHTTS-----S--HHHHTTTS-B-HHHHHHHHHHHHHHHHHTT--HHHHHHHHHHHHTTHHHHBT-/--HHHHTTHHHHHHHHHHHHHHHHTT-TTTGGGGTTS-HHHHHHHHHHHHHHHTTS-----S--HHHHTTTS-B-HHHHHHHHHHHHHHHHHTT--HHHHHHHHHHHHTTHHHHBT-

B-factor: mean 39.45, std 13.04, range [22.0, 99.29]

InterPro domains:
  IPR001486 Truncated hemoglobin [PF01152] (6-118)
  IPR009050 Globin-like superfamily [SSF46458] (5-120)
  IPR012292 Globin/Protoglobin [G3DSA:1.10.490.10] (1-121)
  IPR016339 Truncated hemoglobin, group 1 [PIRSF002030] (1-120)
  IPR019795 Globin, bacterial-like, conserved site [PS01213] (53-73)

Sequence (234 aa):
QTIYEKLGGENAMKAAVPLFYKKVLADERVKHFFKNTDMDHQTKQETDFLTMLLGGPNHYKGKNMTEAHKGMNLQNLHFDAIIENLAATLKELGVTDAVINEAAKVIEHTRKDMLGKQTIYEKLGGENAMKAAVPLFYKKVLADERVKHFFKNTDMDHQTKQETDFLTMLLGGPNHYKGKNMTEAHKGMNLQNLHFDAIIENLAATLKELGVTDAVINEAAKVIEHTRKDMLGK